Protein AF-0000000070745384 (afdb_homodimer)

pLDDT: mean 88.49, std 21.3, range [20.38, 98.94]

Solvent-accessible surface area (backbone atoms only — not comparable to full-atom values): 12797 Å² total; per-residue (Å²): 125,81,48,76,64,49,54,52,51,46,41,48,53,3,44,54,29,7,51,52,11,42,76,67,72,25,71,60,34,7,19,29,35,29,46,92,88,36,78,75,35,70,23,28,26,38,28,69,83,55,29,29,71,65,33,37,16,67,50,46,27,50,52,51,41,12,69,72,46,31,89,46,19,57,65,51,39,34,58,17,35,36,25,27,42,45,38,70,49,61,26,48,45,34,39,40,57,61,38,43,49,59,44,82,46,57,69,40,82,35,72,85,45,57,78,59,57,75,69,79,58,76,67,60,84,108,124,82,47,76,64,51,54,52,52,47,40,49,54,2,44,51,28,7,50,53,10,41,77,67,72,27,71,59,33,7,19,28,35,30,46,92,90,35,77,76,35,71,23,30,25,38,28,68,83,55,29,28,71,67,32,37,16,67,52,47,25,51,53,50,42,11,69,72,44,32,89,47,19,58,64,51,38,35,60,17,35,36,24,27,41,45,38,69,48,61,26,50,46,33,40,40,56,60,39,42,49,60,45,81,45,58,71,39,83,35,72,85,47,55,78,60,56,74,73,81,60,78,66,62,84,108

Secondary structure (DSSP, 8-state):
---HHHHHHHHHHHHHHHHHHHHTTS---EEEEEETTEEEEEEE--TTTTT-TT--HHHHHHHHHHHHHGGGHHHHHHT-EEEEEE---HHHHHHHHHTT-SEEEEEE--HHHHTT-----SS---/---HHHHHHHHHHHHHHHHHHHHTTS---EEEEEETTEEEEEEE--TTTTT-TT--HHHHHHHHHHHHHGGGHHHHHHT-EEEEEE---HHHHHHHHHTT-SEEEEEE--HHHHTT-----SS---

Nearest PDB structures (foldseek):
  7nz9-assembly1_A  TM=8.868E-01  e=3.656E-13  Mus musculus
  3dh1-assembly2_C  TM=8.941E-01  e=4.771E-13  Homo sapiens
  2a8n-assembly1_A  TM=9.570E-01  e=1.246E-11  Agrobacterium tumefaciens
  2a8n-assembly1_B  TM=9.606E-01  e=1.332E-11  Agrobacterium tumefaciens
  6vpc-assembly1_F  TM=8.578E-01  e=8.831E-10  Escherichia coli

Radius of gyration: 18.25 Å; Cα contacts (8 Å, |Δi|>4): 517; chains: 2; bounding box: 41×55×40 Å

Structure (mmCIF, N/CA/C/O backbone):
data_AF-0000000070745384-model_v1
#
loop_
_entity.id
_entity.type
_entity.pdbx_description
1 polymer 'tRNA(adenine(34)) deaminase'
#
loop_
_atom_site.group_PDB
_atom_site.id
_atom_site.type_symbol
_atom_site.label_atom_id
_atom_site.label_alt_id
_atom_site.label_comp_id
_atom_site.label_asym_id
_atom_site.label_entity_id
_atom_site.label_seq_id
_atom_site.pdbx_PDB_ins_code
_atom_site.Cartn_x
_atom_site.Cartn_y
_atom_site.Cartn_z
_atom_site.occupancy
_atom_site.B_iso_or_equiv
_atom_site.auth_seq_id
_atom_site.auth_comp_id
_atom_site.auth_asym_id
_atom_site.auth_atom_id
_atom_site.pdbx_PDB_model_num
ATOM 1 N N . MET A 1 1 ? -0.337 -30.109 -6.258 1 40.44 1 MET A N 1
ATOM 2 C CA . MET A 1 1 ? 0.771 -30.203 -5.312 1 40.44 1 MET A CA 1
ATOM 3 C C . MET A 1 1 ? 2.059 -29.656 -5.926 1 40.44 1 MET A C 1
ATOM 5 O O . MET A 1 1 ? 2.572 -30.219 -6.895 1 40.44 1 MET A O 1
ATOM 9 N N . VAL A 1 2 ? 2.141 -28.328 -5.902 1 53.03 2 VAL A N 1
ATOM 10 C CA . VAL A 1 2 ? 3.355 -27.812 -6.52 1 53.03 2 VAL A CA 1
ATOM 11 C C . VAL A 1 2 ? 4.574 -28.547 -5.98 1 53.03 2 VAL A C 1
ATOM 13 O O . VAL A 1 2 ? 4.691 -28.766 -4.77 1 53.03 2 VAL A O 1
ATOM 16 N N . ASP A 1 3 ? 5.094 -29.344 -6.809 1 61.5 3 ASP A N 1
ATOM 17 C CA . ASP A 1 3 ? 6.305 -30.094 -6.523 1 61.5 3 ASP A CA 1
ATOM 18 C C . ASP A 1 3 ? 7.41 -29.188 -5.984 1 61.5 3 ASP A C 1
ATOM 20 O O . ASP A 1 3 ? 7.398 -27.969 -6.227 1 61.5 3 ASP A O 1
ATOM 24 N N . VAL A 1 4 ? 8.094 -29.547 -4.887 1 65.5 4 VAL A N 1
ATOM 25 C CA . VAL A 1 4 ? 9.227 -28.891 -4.242 1 65.5 4 VAL A CA 1
ATOM 26 C C . VAL A 1 4 ? 10.062 -28.156 -5.289 1 65.5 4 VAL A C 1
ATOM 28 O O . VAL A 1 4 ? 10.516 -27.031 -5.051 1 65.5 4 VAL A O 1
ATOM 31 N N . ASP A 1 5 ? 9.953 -28.75 -6.484 1 82.44 5 ASP A N 1
ATOM 32 C CA . ASP A 1 5 ? 10.742 -28.203 -7.582 1 82.44 5 ASP A CA 1
ATOM 33 C C . ASP A 1 5 ? 10.125 -26.922 -8.117 1 82.44 5 ASP A C 1
ATOM 35 O O . ASP A 1 5 ? 10.844 -25.953 -8.414 1 82.44 5 ASP A O 1
ATOM 39 N N . GLU A 1 6 ? 8.852 -26.844 -8.008 1 91.75 6 GLU A N 1
ATOM 40 C CA . GLU A 1 6 ? 8.195 -25.672 -8.57 1 91.75 6 GLU A CA 1
ATOM 41 C C . GLU A 1 6 ? 8.344 -24.453 -7.648 1 91.75 6 GLU A C 1
ATOM 43 O O . GLU A 1 6 ? 8.508 -23.328 -8.117 1 91.75 6 GLU A O 1
ATOM 48 N N . HIS A 1 7 ? 8.391 -24.766 -6.359 1 93.44 7 HIS A N 1
ATOM 49 C CA . HIS A 1 7 ? 8.586 -23.688 -5.395 1 93.44 7 HIS A CA 1
ATOM 50 C C . HIS A 1 7 ? 9.969 -23.062 -5.551 1 93.44 7 HIS A C 1
ATOM 52 O O . HIS A 1 7 ? 10.102 -21.828 -5.496 1 93.44 7 HIS A O 1
ATOM 58 N N . GLU A 1 8 ? 10.859 -23.891 -5.703 1 94.88 8 GLU A N 1
ATOM 59 C CA . GLU A 1 8 ? 12.219 -23.406 -5.898 1 94.88 8 GLU A CA 1
ATOM 60 C C . GLU A 1 8 ? 12.328 -22.562 -7.164 1 94.88 8 GLU A C 1
ATOM 62 O O . GLU A 1 8 ? 13.023 -21.547 -7.18 1 94.88 8 GLU A O 1
ATOM 67 N N . ARG A 1 9 ? 11.695 -23.062 -8.18 1 96.88 9 ARG A N 1
ATOM 68 C CA . ARG A 1 9 ? 11.711 -22.328 -9.438 1 96.88 9 ARG A CA 1
ATOM 69 C C . ARG A 1 9 ? 11.094 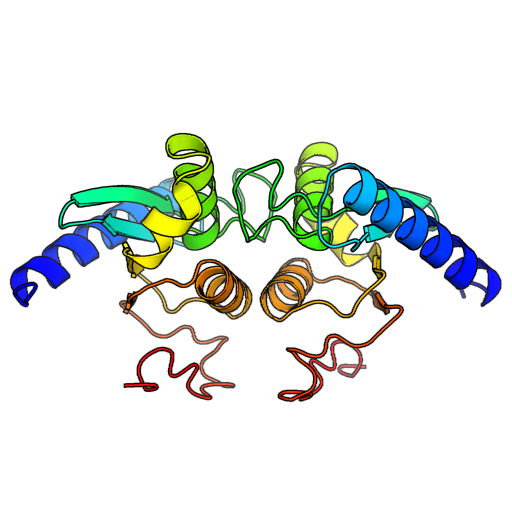-20.938 -9.281 1 96.88 9 ARG A C 1
ATOM 71 O O . ARG A 1 9 ? 11.672 -19.953 -9.719 1 96.88 9 ARG A O 1
ATOM 78 N N . PHE A 1 10 ? 9.953 -20.859 -8.664 1 98.06 10 PHE A N 1
ATOM 79 C CA . PHE A 1 10 ? 9.273 -19.578 -8.5 1 98.06 10 PHE A CA 1
ATOM 80 C C . PHE A 1 10 ? 10.055 -18.672 -7.574 1 98.06 10 PHE A C 1
ATOM 82 O O . PHE A 1 10 ? 10.133 -17.453 -7.809 1 98.06 10 PHE A O 1
ATOM 89 N N . MET A 1 11 ? 10.703 -19.281 -6.551 1 98.19 11 MET A N 1
ATOM 90 C CA . MET A 1 11 ? 11.523 -18.453 -5.656 1 98.19 11 MET A CA 1
ATOM 91 C C . MET A 1 11 ? 12.742 -17.906 -6.391 1 98.19 11 MET A C 1
ATOM 93 O O . MET A 1 11 ? 13.156 -16.781 -6.152 1 98.19 11 MET A O 1
ATOM 97 N N . ARG A 1 12 ? 13.266 -18.688 -7.246 1 98.12 12 ARG A N 1
ATOM 98 C CA . ARG A 1 12 ? 14.383 -18.219 -8.055 1 98.12 12 ARG A CA 1
ATOM 99 C C . ARG A 1 12 ? 13.969 -17.016 -8.906 1 98.12 12 ARG A C 1
ATOM 101 O O . ARG A 1 12 ? 14.742 -16.062 -9.062 1 98.12 12 ARG A O 1
ATOM 108 N N . GLU A 1 13 ? 12.789 -17.109 -9.453 1 98.62 13 GLU A N 1
ATOM 109 C CA . GLU A 1 13 ? 12.266 -15.984 -10.227 1 98.62 13 GLU A CA 1
ATOM 110 C C . GLU A 1 13 ? 12.109 -14.742 -9.352 1 98.62 13 GLU A C 1
ATOM 112 O O . GLU A 1 13 ? 12.391 -13.625 -9.789 1 98.62 13 GLU A O 1
ATOM 117 N N . ALA A 1 14 ? 11.664 -14.922 -8.125 1 98.69 14 ALA A N 1
ATOM 118 C CA . ALA A 1 14 ? 11.57 -13.812 -7.18 1 98.69 14 ALA A CA 1
ATOM 119 C C . ALA A 1 14 ? 12.945 -13.227 -6.883 1 98.69 14 ALA A C 1
ATOM 121 O O . ALA A 1 14 ? 13.102 -12 -6.82 1 98.69 14 ALA A O 1
ATOM 122 N N . LEU A 1 15 ? 13.922 -14.086 -6.727 1 98.31 15 LEU A N 1
ATOM 123 C CA . LEU A 1 15 ? 15.289 -13.648 -6.445 1 98.31 15 LEU A CA 1
ATOM 124 C C . LEU A 1 15 ? 15.844 -12.828 -7.598 1 98.31 15 LEU A C 1
ATOM 126 O O . LEU A 1 15 ? 16.547 -11.836 -7.379 1 98.31 15 LEU A O 1
ATOM 130 N N . LEU A 1 16 ? 15.5 -13.227 -8.805 1 98.62 16 LEU A N 1
ATOM 131 C CA . LEU A 1 16 ? 15.922 -12.461 -9.969 1 98.62 16 LEU A CA 1
ATOM 132 C C . LEU A 1 16 ? 15.336 -11.055 -9.938 1 98.62 16 LEU A C 1
ATOM 134 O O . LEU A 1 16 ? 16.016 -10.078 -10.273 1 98.62 16 LEU A O 1
ATOM 138 N N . GLU A 1 17 ? 14.117 -10.922 -9.539 1 98.75 17 GLU A N 1
ATOM 139 C CA . GLU A 1 17 ? 13.508 -9.609 -9.398 1 98.75 17 GLU A CA 1
ATOM 140 C C . GLU A 1 17 ? 14.211 -8.781 -8.328 1 98.75 17 GLU A C 1
ATOM 142 O O . GLU A 1 17 ? 14.414 -7.574 -8.5 1 98.75 17 GLU A O 1
ATOM 147 N N . GLY A 1 18 ? 14.57 -9.43 -7.234 1 98.19 18 GLY A N 1
ATOM 148 C CA . GLY A 1 18 ? 15.328 -8.742 -6.207 1 98.19 18 GLY A CA 1
ATOM 149 C C . GLY A 1 18 ? 16.641 -8.172 -6.719 1 98.19 18 GLY A C 1
ATOM 150 O O . GLY A 1 18 ? 17.031 -7.07 -6.344 1 98.19 18 GLY A O 1
ATOM 151 N N . GLU A 1 19 ? 17.25 -8.922 -7.566 1 98.12 19 GLU A N 1
ATOM 152 C CA . GLU A 1 19 ? 18.5 -8.461 -8.172 1 98.12 19 GLU A CA 1
ATOM 153 C C . GLU A 1 19 ? 18.281 -7.219 -9.023 1 98.12 19 GLU A C 1
ATOM 155 O O . GLU A 1 19 ? 19.109 -6.309 -9.031 1 98.12 19 GLU A O 1
ATOM 160 N N . ARG A 1 20 ? 17.234 -7.195 -9.719 1 97.94 20 ARG A N 1
ATOM 161 C CA . ARG A 1 20 ? 16.891 -6.031 -10.531 1 97.94 20 ARG A CA 1
ATOM 162 C C . ARG A 1 20 ? 16.703 -4.793 -9.664 1 97.94 20 ARG A C 1
ATOM 164 O O . ARG A 1 20 ? 17.078 -3.686 -10.07 1 97.94 20 ARG A O 1
ATOM 171 N N . ALA A 1 21 ? 16.109 -4.98 -8.523 1 97.88 21 ALA A N 1
ATOM 172 C CA . ALA A 1 21 ? 15.961 -3.871 -7.578 1 97.88 21 ALA A CA 1
ATOM 173 C C . ALA A 1 21 ? 17.328 -3.311 -7.188 1 97.88 21 ALA A C 1
ATOM 175 O O . ALA A 1 21 ? 17.5 -2.092 -7.113 1 97.88 21 ALA A O 1
ATOM 176 N N . LEU A 1 22 ? 18.203 -4.219 -6.906 1 96.69 22 LEU A N 1
ATOM 177 C CA . LEU A 1 22 ? 19.547 -3.826 -6.52 1 96.69 22 LEU A CA 1
ATOM 178 C C . LEU A 1 22 ? 20.203 -2.98 -7.609 1 96.69 22 LEU A C 1
ATOM 180 O O . LEU A 1 22 ? 20.859 -1.985 -7.312 1 96.69 22 LEU A O 1
ATOM 184 N N . GLU A 1 23 ? 19.984 -3.332 -8.852 1 96.81 23 GLU A N 1
ATOM 185 C CA . GLU A 1 23 ? 20.516 -2.6 -9.992 1 96.81 23 GLU A CA 1
ATOM 186 C C . GLU A 1 23 ? 19.969 -1.178 -10.047 1 96.81 23 GLU A C 1
ATOM 188 O O . GLU A 1 23 ? 20.609 -0.276 -10.586 1 96.81 23 GLU A O 1
ATOM 193 N N . ARG A 1 24 ? 18.828 -0.958 -9.461 1 96.19 24 ARG A N 1
ATOM 194 C CA . ARG A 1 24 ? 18.188 0.353 -9.422 1 96.19 24 ARG A CA 1
ATOM 195 C C . ARG A 1 24 ? 18.438 1.046 -8.086 1 96.19 24 ARG A C 1
ATOM 197 O O . ARG A 1 24 ? 17.719 1.983 -7.727 1 96.19 24 ARG A O 1
ATOM 204 N N . ALA A 1 25 ? 19.328 0.433 -7.312 1 96.94 25 ALA A N 1
ATOM 205 C CA . ALA A 1 25 ? 19.719 0.997 -6.023 1 96.94 25 ALA A CA 1
ATOM 206 C C . ALA A 1 25 ? 18.562 0.924 -5.023 1 96.94 25 ALA A C 1
ATOM 208 O O . ALA A 1 25 ? 18.375 1.84 -4.219 1 96.94 25 ALA A O 1
ATOM 209 N N . GLU A 1 26 ? 17.781 -0.06 -5.129 1 98.12 26 GLU A N 1
ATOM 210 C CA . GLU A 1 26 ? 16.703 -0.388 -4.188 1 98.12 26 GLU A CA 1
ATOM 211 C C . GLU A 1 26 ? 17.125 -1.514 -3.248 1 98.12 26 GLU A C 1
ATOM 213 O O . GLU A 1 26 ? 18.031 -2.293 -3.568 1 98.12 26 GLU A O 1
ATOM 218 N N . VAL A 1 27 ? 16.484 -1.548 -1.982 1 97.19 27 VAL A N 1
ATOM 219 C CA . VAL A 1 27 ? 16.594 -2.764 -1.185 1 97.19 27 VAL A CA 1
ATOM 220 C C . VAL A 1 27 ? 16.188 -3.973 -2.021 1 97.19 27 VAL A C 1
ATOM 222 O O . VAL A 1 27 ? 15.141 -3.971 -2.658 1 97.19 27 VAL A O 1
ATOM 225 N N . PRO A 1 28 ? 17 -4.973 -2.131 1 97.56 28 PRO A N 1
ATOM 226 C CA . PRO A 1 28 ? 16.812 -6.055 -3.104 1 97.56 28 PRO A CA 1
ATOM 227 C C . PRO A 1 28 ? 15.734 -7.047 -2.684 1 97.56 28 PRO A C 1
ATOM 229 O O . PRO A 1 28 ? 16.031 -8.219 -2.436 1 97.56 28 PRO A O 1
ATOM 232 N N . VAL A 1 29 ? 14.562 -6.617 -2.67 1 98.31 29 VAL A N 1
ATOM 233 C CA . VAL A 1 29 ? 13.414 -7.484 -2.439 1 98.31 29 VAL A CA 1
ATOM 234 C C . VAL A 1 29 ? 12.594 -7.617 -3.725 1 98.31 29 VAL A C 1
ATOM 236 O O . VAL A 1 29 ? 12.281 -6.617 -4.371 1 98.31 29 VAL A O 1
ATOM 239 N N . GLY A 1 30 ? 12.359 -8.82 -4.117 1 98.75 30 GLY A N 1
ATOM 240 C CA . GLY A 1 30 ? 11.57 -9.156 -5.289 1 98.75 30 GLY A CA 1
ATOM 241 C C . GLY A 1 30 ? 10.531 -10.227 -5.023 1 98.75 30 GLY A C 1
ATOM 242 O O . GLY A 1 30 ? 10.617 -10.945 -4.023 1 98.75 30 GLY A O 1
ATOM 243 N N . CYS A 1 31 ? 9.508 -10.273 -5.957 1 98.88 31 CYS A N 1
ATOM 244 C CA . CYS A 1 31 ? 8.469 -11.281 -5.766 1 98.88 31 CYS A CA 1
ATOM 245 C C . CYS A 1 31 ? 7.832 -11.664 -7.098 1 98.88 31 CYS A C 1
ATOM 247 O O . CYS A 1 31 ? 8.023 -10.977 -8.102 1 98.88 31 CYS A O 1
ATOM 249 N N . VAL A 1 32 ? 7.141 -12.75 -7.047 1 98.94 32 VAL A N 1
ATOM 250 C CA . VAL A 1 32 ? 6.277 -13.156 -8.148 1 98.94 32 VAL A CA 1
ATOM 251 C C . VAL A 1 32 ? 4.945 -13.664 -7.602 1 98.94 32 VAL A C 1
ATOM 253 O O . VAL A 1 32 ? 4.902 -14.273 -6.527 1 98.94 32 VAL A O 1
ATOM 256 N N . PHE A 1 33 ? 3.92 -13.375 -8.266 1 98.94 33 PHE A N 1
ATOM 257 C CA . PHE A 1 33 ? 2.596 -13.938 -8.031 1 98.94 33 PHE A CA 1
ATOM 258 C C . PHE A 1 33 ? 2.273 -15.023 -9.047 1 98.94 33 PHE A C 1
ATOM 260 O O . PHE A 1 33 ? 2.391 -14.805 -10.25 1 98.94 33 PHE A O 1
ATOM 267 N N . VAL A 1 34 ? 1.879 -16.188 -8.508 1 98.88 34 VAL A N 1
ATOM 268 C CA . VAL A 1 34 ? 1.606 -17.344 -9.344 1 98.88 34 VAL A CA 1
ATOM 269 C C . VAL A 1 34 ? 0.117 -17.688 -9.305 1 98.88 34 VAL A C 1
ATOM 271 O O . VAL A 1 34 ? -0.458 -17.844 -8.219 1 98.88 34 VAL A O 1
ATOM 274 N N . TYR A 1 35 ? -0.507 -17.719 -10.445 1 98.69 35 TYR A N 1
ATOM 275 C CA . TYR A 1 35 ? -1.915 -18.062 -10.617 1 98.69 35 TYR A CA 1
ATOM 276 C C . TYR A 1 35 ? -2.074 -19.266 -11.547 1 98.69 35 TYR A C 1
ATOM 278 O O . TYR A 1 35 ? -1.674 -19.219 -12.711 1 98.69 35 TYR A O 1
ATOM 286 N N . LYS A 1 36 ? -2.576 -20.328 -11.023 1 97.38 36 LYS A N 1
ATOM 287 C CA . LYS A 1 36 ? -2.789 -21.547 -11.805 1 97.38 36 LYS A CA 1
ATOM 288 C C . LYS A 1 36 ? -1.496 -22 -12.477 1 97.38 36 LYS A C 1
ATOM 290 O O . LYS A 1 36 ? -1.482 -22.297 -13.672 1 97.38 36 LYS A O 1
ATOM 295 N N . GLY A 1 37 ? -0.468 -21.844 -11.734 1 97.06 37 GLY A N 1
ATOM 296 C CA . GLY A 1 37 ? 0.815 -22.391 -12.133 1 97.06 37 GLY A CA 1
ATOM 297 C C . GLY A 1 37 ? 1.621 -21.453 -13.016 1 97.06 37 GLY A C 1
ATOM 298 O O . GLY A 1 37 ? 2.713 -21.812 -13.469 1 97.06 37 GLY A O 1
ATOM 299 N N . GLU A 1 38 ? 1.13 -20.25 -13.258 1 98.31 38 GLU A N 1
ATOM 300 C CA . GLU A 1 38 ? 1.814 -19.281 -14.109 1 98.31 38 GLU A CA 1
ATOM 301 C C . GLU A 1 38 ? 2.107 -18 -13.352 1 98.31 38 GLU A C 1
ATOM 303 O O . GLU A 1 38 ? 1.275 -17.516 -12.57 1 98.31 38 GLU A O 1
ATOM 308 N N . ILE A 1 39 ? 3.273 -17.484 -13.656 1 98.81 39 ILE A N 1
ATOM 309 C CA . ILE A 1 39 ? 3.59 -16.172 -13.102 1 98.81 39 ILE A CA 1
ATOM 310 C C . ILE A 1 39 ? 2.775 -15.102 -13.812 1 98.81 39 ILE A C 1
ATOM 312 O O . ILE A 1 39 ? 2.908 -14.922 -15.031 1 98.81 39 ILE A O 1
ATOM 316 N N . ILE A 1 40 ? 2.021 -14.375 -13.062 1 98.88 40 ILE A N 1
ATOM 317 C CA . ILE A 1 40 ? 1.187 -13.367 -13.711 1 98.88 40 ILE A CA 1
ATOM 318 C C . ILE A 1 40 ? 1.689 -11.969 -13.359 1 98.88 40 ILE A C 1
ATOM 320 O O . ILE A 1 40 ? 1.276 -10.984 -13.977 1 98.88 40 ILE A O 1
ATOM 324 N N . ALA A 1 41 ? 2.572 -11.898 -12.414 1 98.88 41 ALA A N 1
ATOM 325 C CA . ALA A 1 41 ? 3.18 -10.617 -12.047 1 98.88 41 ALA A CA 1
ATOM 326 C C . ALA A 1 41 ? 4.566 -10.828 -11.445 1 98.88 41 ALA A C 1
ATOM 328 O O . ALA A 1 41 ? 4.801 -11.805 -10.727 1 98.88 41 ALA A O 1
ATOM 329 N N . ARG A 1 42 ? 5.387 -9.992 -11.781 1 98.88 42 ARG A N 1
ATOM 330 C CA . ARG A 1 42 ? 6.734 -9.852 -11.234 1 98.88 42 ARG A CA 1
ATOM 331 C C . ARG A 1 42 ? 6.996 -8.43 -10.766 1 98.88 42 ARG A C 1
ATOM 333 O O . ARG A 1 42 ? 6.602 -7.469 -11.43 1 98.88 42 ARG A O 1
ATOM 340 N N . ALA A 1 43 ? 7.617 -8.344 -9.617 1 98.88 43 ALA A N 1
ATOM 341 C CA . ALA A 1 43 ? 7.879 -6.996 -9.133 1 98.88 43 ALA A CA 1
ATOM 342 C C . ALA A 1 43 ? 9.055 -6.977 -8.164 1 98.88 43 ALA A C 1
ATOM 344 O O . ALA A 1 43 ? 9.461 -8.023 -7.652 1 98.88 43 ALA A O 1
ATOM 345 N N . SER A 1 44 ? 9.586 -5.855 -8.016 1 98.81 44 SER A N 1
ATOM 346 C CA . SER A 1 44 ? 10.617 -5.547 -7.027 1 98.81 44 SER A CA 1
ATOM 347 C C . SER A 1 44 ? 10.375 -4.176 -6.395 1 98.81 44 SER A C 1
ATOM 349 O O . SER A 1 44 ? 9.539 -3.406 -6.867 1 98.81 44 SER A O 1
ATOM 351 N N . ASN A 1 45 ? 11.062 -3.969 -5.258 1 98.62 45 ASN A N 1
ATOM 352 C CA . ASN A 1 45 ? 10.922 -2.672 -4.598 1 98.62 45 ASN A CA 1
ATOM 353 C C . ASN A 1 45 ? 11.18 -1.521 -5.57 1 98.62 45 ASN A C 1
ATOM 355 O O . ASN A 1 45 ? 12.094 -1.585 -6.387 1 98.62 45 ASN A O 1
ATOM 359 N N . ARG A 1 46 ? 10.359 -0.519 -5.43 1 98.5 46 ARG A N 1
ATOM 360 C CA . ARG A 1 46 ? 10.523 0.7 -6.215 1 98.5 46 ARG A CA 1
ATOM 361 C C . ARG A 1 46 ? 10.414 1.938 -5.332 1 98.5 46 ARG A C 1
ATOM 363 O O . ARG A 1 46 ? 9.805 2.938 -5.73 1 98.5 46 ARG A O 1
ATOM 370 N N . VAL A 1 47 ? 10.867 1.882 -4.164 1 98.44 47 VAL A N 1
ATOM 371 C CA . VAL A 1 47 ? 10.75 2.898 -3.125 1 98.44 47 VAL A CA 1
ATOM 372 C C . VAL A 1 47 ? 11.523 4.148 -3.537 1 98.44 47 VAL A C 1
ATOM 374 O O . VAL A 1 47 ? 10.969 5.25 -3.555 1 98.44 47 VAL A O 1
ATOM 377 N N . ASN A 1 48 ? 12.758 4.004 -3.932 1 97.69 48 ASN A N 1
ATOM 378 C CA . ASN A 1 48 ? 13.609 5.125 -4.316 1 97.69 48 ASN A CA 1
ATOM 379 C C . ASN A 1 48 ? 13.211 5.688 -5.676 1 97.69 48 ASN A C 1
ATOM 381 O O . ASN A 1 48 ? 13.109 6.906 -5.844 1 97.69 48 ASN A O 1
ATOM 385 N N . GLU A 1 49 ? 13 4.766 -6.57 1 97.38 49 GLU A N 1
ATOM 386 C CA . GLU A 1 49 ? 12.664 5.156 -7.938 1 97.38 49 GLU A CA 1
ATOM 387 C C . GLU A 1 49 ? 11.422 6.039 -7.969 1 97.38 49 GLU A C 1
ATOM 389 O O . GLU A 1 49 ? 11.352 6.996 -8.742 1 97.38 49 GLU A O 1
ATOM 394 N N . LEU A 1 50 ? 10.43 5.82 -7.031 1 97.38 50 LEU A N 1
ATOM 395 C CA . LEU A 1 50 ? 9.141 6.492 -7.117 1 97.38 50 LEU A CA 1
ATOM 396 C C . LEU A 1 50 ? 8.961 7.465 -5.953 1 97.38 50 LEU A C 1
ATOM 398 O O . LEU A 1 50 ? 7.867 8.008 -5.758 1 97.38 50 LEU A O 1
ATOM 402 N N . PHE A 1 51 ? 10.031 7.559 -5.16 1 97.81 51 PHE A N 1
ATOM 403 C CA . PHE A 1 51 ? 10.008 8.445 -4 1 97.81 51 PHE A CA 1
ATOM 404 C C . PHE A 1 51 ? 8.82 8.133 -3.1 1 97.81 51 PHE A C 1
ATOM 406 O O . PHE A 1 51 ? 8.156 9.039 -2.604 1 97.81 51 PHE A O 1
ATOM 413 N N . ASN A 1 52 ? 8.531 6.883 -2.971 1 98.56 52 ASN A N 1
ATOM 414 C CA . ASN A 1 52 ? 7.391 6.391 -2.211 1 98.56 52 ASN A CA 1
ATOM 415 C C . ASN A 1 52 ? 7.758 5.168 -1.375 1 98.56 52 ASN A C 1
ATOM 417 O O . ASN A 1 52 ? 7.902 4.066 -1.909 1 98.56 52 ASN A O 1
ATOM 421 N N . ALA A 1 53 ? 7.777 5.355 -0.109 1 98.12 53 ALA A N 1
ATOM 422 C CA . ALA A 1 53 ? 8.266 4.344 0.826 1 98.12 53 ALA A CA 1
ATOM 423 C C . ALA A 1 53 ? 7.32 3.15 0.891 1 98.12 53 ALA A C 1
ATOM 425 O O . ALA A 1 53 ? 7.672 2.104 1.439 1 98.12 53 ALA A O 1
ATOM 426 N N . THR A 1 54 ? 6.133 3.225 0.296 1 98.5 54 THR A N 1
ATOM 427 C CA . THR A 1 54 ? 5.156 2.146 0.384 1 98.5 54 THR A CA 1
ATOM 428 C C . THR A 1 54 ? 5.266 1.216 -0.821 1 98.5 54 THR A C 1
ATOM 430 O O . THR A 1 54 ? 4.605 0.177 -0.873 1 98.5 54 THR A O 1
ATOM 433 N N . MET A 1 55 ? 6.125 1.534 -1.732 1 98.69 55 MET A N 1
ATOM 434 C CA . MET A 1 55 ? 6.168 0.792 -2.988 1 98.69 55 MET A CA 1
ATOM 435 C C . MET A 1 55 ? 7.09 -0.418 -2.875 1 98.69 55 MET A C 1
ATOM 437 O O . MET A 1 55 ? 8.047 -0.549 -3.643 1 98.69 55 MET A O 1
ATOM 441 N N . HIS A 1 56 ? 6.711 -1.271 -1.976 1 98.75 56 HIS A N 1
ATOM 442 C CA . HIS A 1 56 ? 7.363 -2.57 -1.837 1 98.75 56 HIS A CA 1
ATOM 443 C C . HIS A 1 56 ? 6.977 -3.504 -2.979 1 98.75 56 HIS A C 1
ATOM 445 O O . HIS A 1 56 ? 5.961 -3.293 -3.643 1 98.75 56 HIS A O 1
ATOM 451 N N . ALA A 1 57 ? 7.75 -4.516 -3.201 1 98.81 57 ALA A N 1
ATOM 452 C CA . ALA A 1 57 ? 7.566 -5.465 -4.293 1 98.81 57 ALA A CA 1
ATOM 453 C C . ALA A 1 57 ? 6.137 -6 -4.32 1 98.81 57 ALA A C 1
ATOM 455 O O . ALA A 1 57 ? 5.5 -6.043 -5.375 1 98.81 57 ALA A O 1
ATOM 456 N N . GLU A 1 58 ? 5.621 -6.426 -3.139 1 98.88 58 GLU A N 1
ATOM 457 C CA . GLU A 1 58 ? 4.277 -6.98 -3.043 1 98.88 58 GLU A CA 1
ATOM 458 C C . GLU A 1 58 ? 3.229 -5.969 -3.492 1 98.88 58 GLU A C 1
ATOM 460 O O . GLU A 1 58 ? 2.299 -6.312 -4.227 1 98.88 58 GLU A O 1
ATOM 465 N N . ILE A 1 59 ? 3.371 -4.719 -3.02 1 98.88 59 ILE A N 1
ATOM 466 C CA . ILE A 1 59 ? 2.428 -3.654 -3.344 1 98.88 59 ILE A CA 1
ATOM 467 C C . ILE A 1 59 ? 2.471 -3.367 -4.844 1 98.88 59 ILE A C 1
ATOM 469 O O . ILE A 1 59 ? 1.427 -3.268 -5.492 1 98.88 59 ILE A O 1
ATOM 473 N N . VAL A 1 60 ? 3.637 -3.299 -5.387 1 98.81 60 VAL A N 1
ATOM 474 C CA . VAL A 1 60 ? 3.826 -3.041 -6.812 1 98.81 60 VAL A CA 1
ATOM 475 C C . VAL A 1 60 ? 3.162 -4.148 -7.629 1 98.81 60 VAL A C 1
ATOM 477 O O . VAL A 1 60 ? 2.479 -3.871 -8.617 1 98.81 60 VAL A O 1
ATOM 480 N N . ALA A 1 61 ? 3.334 -5.34 -7.25 1 98.94 61 ALA A N 1
ATOM 481 C CA . ALA A 1 61 ? 2.76 -6.473 -7.977 1 98.94 61 ALA A CA 1
ATOM 482 C C . ALA A 1 61 ? 1.235 -6.449 -7.914 1 98.94 61 ALA A C 1
ATOM 484 O O . ALA A 1 61 ? 0.562 -6.684 -8.922 1 98.94 61 ALA A O 1
ATOM 485 N N . ILE A 1 62 ? 0.731 -6.176 -6.723 1 98.88 62 ILE A N 1
ATOM 486 C CA . ILE A 1 62 ? -0.717 -6.121 -6.555 1 98.88 62 ILE A CA 1
ATOM 487 C C . ILE A 1 62 ? -1.302 -5.039 -7.461 1 98.88 62 ILE A C 1
ATOM 489 O O . ILE A 1 62 ? -2.324 -5.258 -8.117 1 98.88 62 ILE A O 1
ATOM 493 N N . GLU A 1 63 ? -0.636 -3.912 -7.504 1 98.56 63 GLU A N 1
ATOM 494 C CA . GLU A 1 63 ? -1.081 -2.83 -8.375 1 98.56 63 GLU A CA 1
ATOM 495 C C . GLU A 1 63 ? -1.092 -3.271 -9.844 1 98.56 63 GLU A C 1
ATOM 497 O O . GLU A 1 63 ? -2.029 -2.963 -10.578 1 98.56 63 GLU A O 1
ATOM 502 N N . SER A 1 64 ? -0.081 -3.967 -10.227 1 98.69 64 SER A N 1
ATOM 503 C CA . SER A 1 64 ? 0.012 -4.449 -11.602 1 98.69 64 SER A CA 1
ATOM 504 C C . SER A 1 64 ? -1.108 -5.434 -11.922 1 98.69 64 SER A C 1
ATOM 506 O O . SER A 1 64 ? -1.681 -5.402 -13.008 1 98.69 64 SER A O 1
ATOM 508 N N . ILE A 1 65 ? -1.406 -6.277 -11 1 98.81 65 ILE A N 1
ATOM 509 C CA . ILE A 1 65 ? -2.453 -7.273 -11.203 1 98.81 65 ILE A CA 1
ATOM 510 C C . ILE A 1 65 ? -3.812 -6.586 -11.289 1 98.81 65 ILE A C 1
ATOM 512 O O . ILE A 1 65 ? -4.633 -6.922 -12.148 1 98.81 65 ILE A O 1
ATOM 516 N N . ALA A 1 66 ? -4.027 -5.641 -10.438 1 98.62 66 ALA A N 1
ATOM 517 C CA . ALA A 1 66 ? -5.27 -4.871 -10.492 1 98.62 66 ALA A CA 1
ATOM 518 C C . ALA A 1 66 ? -5.438 -4.195 -11.844 1 98.62 66 ALA A C 1
ATOM 520 O O . ALA A 1 66 ? -6.531 -4.203 -12.422 1 98.62 66 ALA A O 1
ATOM 521 N N . ALA A 1 67 ? -4.375 -3.674 -12.336 1 98.19 67 ALA A N 1
ATOM 522 C CA . ALA A 1 67 ? -4.406 -2.98 -13.625 1 98.19 67 ALA A CA 1
ATOM 523 C C . ALA A 1 67 ? -4.676 -3.957 -14.766 1 98.19 67 ALA A C 1
ATOM 525 O O . ALA A 1 67 ? -5.379 -3.625 -15.719 1 98.19 67 ALA A O 1
ATOM 526 N N . THR A 1 68 ? -4.16 -5.082 -14.68 1 98.5 68 THR A N 1
ATOM 527 C CA . THR A 1 68 ? -4.227 -6.07 -15.75 1 98.5 68 THR A CA 1
ATOM 528 C C . THR A 1 68 ? -5.586 -6.766 -15.758 1 98.5 68 THR A C 1
ATOM 530 O O . THR A 1 68 ? -6.172 -6.977 -16.828 1 98.5 68 THR A O 1
ATOM 533 N N . TYR A 1 69 ? -6.125 -6.992 -14.617 1 98.56 69 TYR A N 1
ATOM 534 C CA . TYR A 1 69 ? -7.273 -7.887 -14.547 1 98.56 69 TYR A CA 1
ATOM 535 C C . TYR A 1 69 ? -8.547 -7.113 -14.242 1 98.56 69 TYR A C 1
ATOM 537 O O . TYR A 1 69 ? -9.656 -7.637 -14.406 1 98.56 69 TYR A O 1
ATOM 545 N N . GLY A 1 70 ? -8.414 -5.957 -13.773 1 98 70 GLY A N 1
AT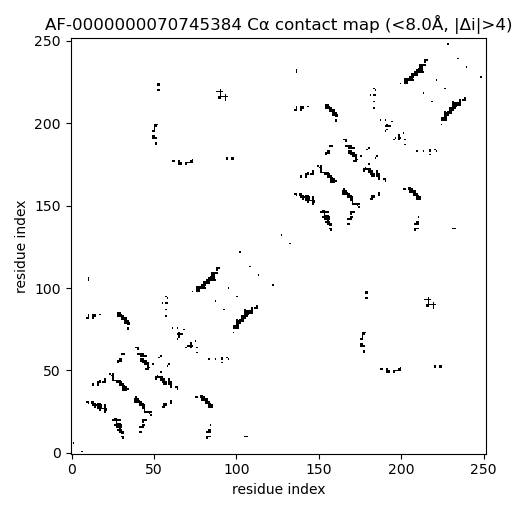OM 546 C CA . GLY A 1 70 ? -9.586 -5.125 -13.539 1 98 70 GLY A CA 1
ATOM 547 C C . GLY A 1 70 ? -10.555 -5.73 -12.547 1 98 70 GLY A C 1
ATOM 548 O O . GLY A 1 70 ? -10.164 -6.113 -11.438 1 98 70 GLY A O 1
ATOM 549 N N . ASP A 1 71 ? -11.727 -5.895 -13.008 1 97.62 71 ASP A N 1
ATOM 550 C CA . ASP A 1 71 ? -12.805 -6.348 -12.133 1 97.62 71 ASP A CA 1
ATOM 551 C C . ASP A 1 71 ? -12.586 -7.797 -11.695 1 97.62 71 ASP A C 1
ATOM 553 O O . ASP A 1 71 ? -13.219 -8.273 -10.75 1 97.62 71 ASP A O 1
ATOM 557 N N . LYS A 1 72 ? -11.656 -8.438 -12.289 1 98.56 72 LYS A N 1
ATOM 558 C CA . LYS A 1 72 ? -11.375 -9.828 -11.93 1 98.56 72 LYS A CA 1
ATOM 559 C C . LYS A 1 72 ? -10.188 -9.914 -10.969 1 98.56 72 LYS A C 1
ATOM 561 O O . LYS A 1 72 ? -9.859 -11 -10.484 1 98.56 72 LYS A O 1
ATOM 566 N N . ALA A 1 73 ? -9.594 -8.859 -10.672 1 98.62 73 ALA A N 1
ATOM 567 C CA . ALA A 1 73 ? -8.375 -8.82 -9.867 1 98.62 73 ALA A CA 1
ATOM 568 C C . ALA A 1 73 ? -8.586 -9.484 -8.516 1 98.62 73 ALA A C 1
ATOM 570 O O . ALA A 1 73 ? -7.746 -10.266 -8.055 1 98.62 73 ALA A O 1
ATOM 571 N N . LYS A 1 74 ? -9.641 -9.164 -7.91 1 97.81 74 LYS A N 1
ATOM 572 C CA . LYS A 1 74 ? -9.922 -9.711 -6.586 1 97.81 74 LYS A CA 1
ATOM 573 C C . LYS A 1 74 ? -9.93 -11.234 -6.605 1 97.81 74 LYS A C 1
ATOM 575 O O . LYS A 1 74 ? -9.273 -11.875 -5.777 1 97.81 74 LYS A O 1
ATOM 580 N N . GLU A 1 75 ? -10.641 -11.789 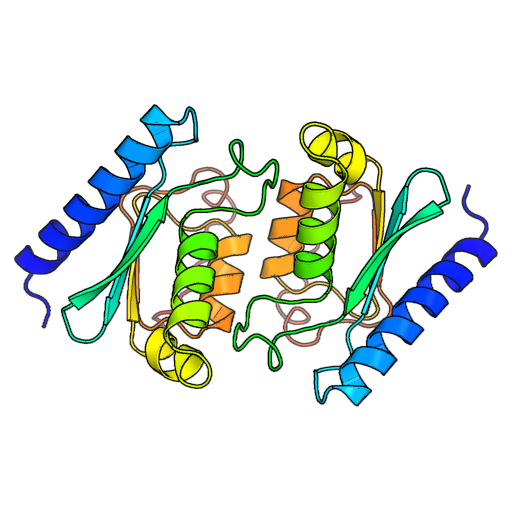-7.504 1 98.38 75 GLU A N 1
ATOM 581 C CA . GLU A 1 75 ? -10.75 -13.242 -7.625 1 98.38 75 GLU A CA 1
ATOM 582 C C . GLU A 1 75 ? -9.406 -13.867 -7.977 1 98.38 75 GLU A C 1
ATOM 584 O O . GLU A 1 75 ? -9.039 -14.906 -7.43 1 98.38 75 GLU A O 1
ATOM 589 N N . VAL A 1 76 ? -8.734 -13.273 -8.852 1 98.69 76 VAL A N 1
ATOM 590 C CA . VAL A 1 76 ? -7.438 -13.781 -9.297 1 98.69 76 VAL A CA 1
ATOM 591 C C . VAL A 1 76 ? -6.457 -13.773 -8.125 1 98.69 76 VAL A C 1
ATOM 593 O O . VAL A 1 76 ? -5.797 -14.773 -7.855 1 98.69 76 VAL A O 1
ATOM 596 N N . LEU A 1 77 ? -6.406 -12.695 -7.379 1 98.81 77 LEU A N 1
ATOM 597 C CA . LEU A 1 77 ? -5.473 -12.547 -6.266 1 98.81 77 LEU A CA 1
ATOM 598 C C . LEU A 1 77 ? -5.773 -13.57 -5.172 1 98.81 77 LEU A C 1
ATOM 600 O O . LEU A 1 77 ? -4.852 -14.133 -4.578 1 98.81 77 LEU A O 1
ATOM 604 N N . ALA A 1 78 ? -7.027 -13.812 -4.957 1 98.56 78 ALA A N 1
ATOM 605 C CA . ALA A 1 78 ? -7.449 -14.727 -3.898 1 98.56 78 ALA A CA 1
ATOM 606 C C . ALA A 1 78 ? -6.996 -16.156 -4.195 1 98.56 78 ALA A C 1
ATOM 608 O O . ALA A 1 78 ? -6.949 -17 -3.299 1 98.56 78 ALA A O 1
ATOM 609 N N . GLU A 1 79 ? -6.605 -16.422 -5.453 1 98.62 79 GLU A N 1
ATOM 610 C CA . GLU A 1 79 ? -6.172 -17.75 -5.859 1 98.62 79 GLU A CA 1
ATOM 611 C C . GLU A 1 79 ? -4.672 -17.797 -6.129 1 98.62 79 GLU A C 1
ATOM 613 O O . GLU A 1 79 ? -4.137 -18.812 -6.559 1 98.62 79 GLU A O 1
ATOM 618 N N . CYS A 1 80 ? -4.02 -16.734 -5.812 1 98.62 80 CYS A N 1
ATOM 619 C CA . CYS A 1 80 ? -2.602 -16.625 -6.133 1 98.62 80 CYS A CA 1
ATOM 620 C C . CYS A 1 80 ? -1.741 -17.141 -4.984 1 98.62 80 CYS A C 1
ATOM 622 O O . CYS A 1 80 ? -2.148 -17.078 -3.822 1 98.62 80 CYS A O 1
ATOM 624 N N . THR A 1 81 ? -0.595 -17.594 -5.352 1 98.5 81 THR A N 1
ATOM 625 C CA . THR A 1 81 ? 0.511 -17.844 -4.434 1 98.5 81 THR A CA 1
ATOM 626 C C . THR A 1 81 ? 1.618 -16.812 -4.633 1 98.5 81 THR A C 1
ATOM 628 O O . THR A 1 81 ? 2.023 -16.531 -5.766 1 98.5 81 THR A O 1
ATOM 631 N N . LEU A 1 82 ? 2.037 -16.281 -3.533 1 98.81 82 LEU A N 1
ATOM 632 C CA . LEU A 1 82 ? 3.131 -15.312 -3.559 1 98.81 82 LEU A CA 1
ATOM 633 C C . LEU A 1 82 ? 4.449 -15.977 -3.182 1 98.81 82 LEU A C 1
ATOM 635 O O . LEU A 1 82 ? 4.52 -16.703 -2.195 1 98.81 82 LEU A O 1
ATOM 639 N N . TYR A 1 83 ? 5.426 -15.766 -4.016 1 98.56 83 TYR A N 1
ATOM 640 C CA . TYR A 1 83 ? 6.816 -16 -3.646 1 98.56 83 TYR A CA 1
ATOM 641 C C . TYR A 1 83 ? 7.578 -14.688 -3.504 1 98.56 83 TYR A C 1
ATOM 643 O O . TYR A 1 83 ? 7.648 -13.906 -4.449 1 98.56 83 TYR A O 1
ATOM 651 N N . VAL A 1 84 ? 8.117 -14.43 -2.35 1 98.75 84 VAL A N 1
ATOM 652 C CA . VAL A 1 84 ? 8.812 -13.18 -2.082 1 98.75 84 VAL A CA 1
ATOM 653 C C . VAL A 1 84 ? 10.117 -13.461 -1.339 1 98.75 84 VAL A C 1
ATOM 655 O O . VAL A 1 84 ? 10.172 -14.359 -0.499 1 98.75 84 VAL A O 1
ATOM 658 N N . THR A 1 85 ? 11.109 -12.727 -1.663 1 97.94 85 THR A N 1
ATOM 659 C CA . THR A 1 85 ? 12.461 -13.039 -1.204 1 97.94 85 THR A CA 1
ATOM 660 C C . THR A 1 85 ? 12.578 -12.852 0.305 1 97.94 85 THR A C 1
ATOM 662 O O . THR A 1 85 ? 13.391 -13.508 0.958 1 97.94 85 THR A O 1
ATOM 665 N N . CYS A 1 86 ? 11.82 -11.914 0.852 1 96.81 86 CYS A N 1
ATOM 666 C CA . CYS A 1 86 ? 11.891 -11.617 2.277 1 96.81 86 CYS A CA 1
ATOM 667 C C . CYS A 1 86 ? 10.492 -11.602 2.896 1 96.81 86 CYS A C 1
ATOM 669 O O . CYS A 1 86 ? 9.531 -11.164 2.266 1 96.81 86 CYS A O 1
ATOM 671 N N . GLU A 1 87 ? 10.352 -11.977 4.09 1 96.88 87 GLU A N 1
ATOM 672 C CA . GLU A 1 87 ? 9.078 -11.969 4.805 1 96.88 87 GLU A CA 1
ATOM 673 C C . GLU A 1 87 ? 8.391 -10.609 4.676 1 96.88 87 GLU A C 1
ATOM 675 O O . GLU A 1 87 ? 9 -9.57 4.93 1 96.88 87 GLU A O 1
ATOM 680 N N . PRO A 1 88 ? 7.117 -10.68 4.336 1 98.06 88 PRO A N 1
ATOM 681 C CA . PRO A 1 88 ? 6.398 -9.414 4.18 1 98.06 88 PRO A CA 1
ATOM 682 C C . PRO A 1 88 ? 6.387 -8.578 5.461 1 98.06 88 PRO A C 1
ATOM 684 O O . PRO A 1 88 ? 6.223 -9.125 6.555 1 98.06 88 PRO A O 1
ATOM 687 N N . CYS A 1 89 ? 6.582 -7.297 5.297 1 96.75 89 CYS A N 1
ATOM 688 C CA . CYS A 1 89 ? 6.441 -6.402 6.441 1 96.75 89 CYS A CA 1
ATOM 689 C C . CYS A 1 89 ? 4.984 -6.277 6.859 1 96.75 89 CYS A C 1
ATOM 691 O O . CYS A 1 89 ? 4.094 -6.809 6.195 1 96.75 89 CYS A O 1
ATOM 693 N N . ILE A 1 90 ? 4.723 -5.551 7.875 1 95.25 90 ILE A N 1
ATOM 694 C CA . ILE A 1 90 ? 3.371 -5.383 8.398 1 95.25 90 ILE A CA 1
ATOM 695 C C . ILE A 1 90 ? 2.479 -4.746 7.34 1 95.25 90 ILE A C 1
ATOM 697 O O . ILE A 1 90 ? 1.328 -5.152 7.16 1 95.25 90 ILE A O 1
ATOM 701 N N . MET A 1 91 ? 2.908 -3.779 6.656 1 97.06 91 MET A N 1
ATOM 702 C CA . MET A 1 91 ? 2.137 -3.154 5.586 1 97.06 91 MET A CA 1
ATOM 703 C C . MET A 1 91 ? 1.744 -4.18 4.527 1 97.06 91 MET A C 1
ATOM 705 O O . MET A 1 91 ? 0.569 -4.293 4.172 1 97.06 91 MET A O 1
ATOM 709 N N . CYS A 1 92 ? 2.738 -4.867 4.105 1 98.56 92 CYS A N 1
ATOM 710 C CA . CYS A 1 92 ? 2.5 -5.805 3.016 1 98.56 92 CYS A CA 1
ATOM 711 C C . CYS A 1 92 ? 1.653 -6.984 3.484 1 98.56 92 CYS A C 1
ATOM 713 O O . CYS A 1 92 ? 0.841 -7.512 2.723 1 98.56 92 CYS A O 1
ATOM 715 N N . ALA A 1 93 ? 1.924 -7.402 4.715 1 97.19 93 ALA A N 1
ATOM 716 C CA . ALA A 1 93 ? 1.076 -8.461 5.262 1 97.19 93 ALA A CA 1
ATOM 717 C C . ALA A 1 93 ? -0.386 -8.023 5.297 1 97.19 93 ALA A C 1
ATOM 719 O O . ALA A 1 93 ? -1.279 -8.797 4.938 1 97.19 93 ALA A O 1
ATOM 720 N N . GLY A 1 94 ? -0.614 -6.84 5.766 1 97 94 GLY A N 1
ATOM 721 C CA . GLY A 1 94 ? -1.962 -6.293 5.73 1 97 94 GLY A CA 1
ATOM 722 C C . GLY A 1 94 ? -2.543 -6.23 4.332 1 97 94 GLY A C 1
ATOM 723 O O . GLY A 1 94 ? -3.707 -6.574 4.117 1 97 94 GLY A O 1
ATOM 724 N N . ALA A 1 95 ? -1.785 -5.809 3.387 1 98.38 95 ALA A N 1
ATOM 725 C CA . ALA A 1 95 ? -2.213 -5.73 1.992 1 98.38 95 ALA A CA 1
ATOM 726 C C . ALA A 1 95 ? -2.607 -7.105 1.462 1 98.38 95 ALA A C 1
ATOM 728 O O . ALA A 1 95 ? -3.652 -7.254 0.823 1 98.38 95 ALA A O 1
ATOM 729 N N . LEU A 1 96 ? -1.746 -8.055 1.742 1 98.44 96 LEU A N 1
ATOM 730 C CA . LEU A 1 96 ? -1.981 -9.414 1.276 1 98.44 96 LEU A CA 1
ATOM 731 C C . LEU A 1 96 ? -3.256 -9.992 1.887 1 98.44 96 LEU A C 1
ATOM 733 O O . LEU A 1 96 ? -3.979 -10.742 1.232 1 98.44 96 LEU A O 1
ATOM 737 N N . ALA A 1 97 ? -3.516 -9.633 3.131 1 97.25 97 ALA A N 1
ATOM 738 C CA . ALA A 1 97 ? -4.766 -10.031 3.77 1 97.25 97 ALA A CA 1
ATOM 739 C C . ALA A 1 97 ? -5.969 -9.398 3.07 1 97.25 97 ALA A C 1
ATOM 741 O O . ALA A 1 97 ? -6.984 -10.062 2.846 1 97.25 97 ALA A O 1
ATOM 742 N N . HIS A 1 98 ? -5.828 -8.188 2.689 1 97.62 98 HIS A N 1
ATOM 743 C CA . HIS A 1 98 ? -6.922 -7.469 2.039 1 97.62 98 HIS A CA 1
ATOM 744 C C . HIS A 1 98 ? -7.258 -8.094 0.688 1 97.62 98 HIS A C 1
ATOM 746 O O . HIS A 1 98 ? -8.406 -8.031 0.242 1 97.62 98 HIS A O 1
ATOM 752 N N . VAL A 1 99 ? -6.277 -8.719 0.113 1 97.94 99 VAL A N 1
ATOM 753 C CA . VAL A 1 99 ? -6.543 -9.281 -1.209 1 97.94 99 VAL A CA 1
ATOM 754 C C . VAL A 1 99 ? -6.824 -10.773 -1.09 1 97.94 99 VAL A C 1
ATOM 756 O O . VAL A 1 99 ? -6.953 -11.469 -2.1 1 97.94 99 VAL A O 1
ATOM 759 N N . PHE A 1 100 ? -6.754 -11.266 0.114 1 97.88 100 PHE A N 1
ATOM 760 C CA . PHE A 1 100 ? -7.086 -12.656 0.423 1 97.88 100 PHE A CA 1
ATOM 761 C C . PHE A 1 100 ? -6.137 -13.609 -0.288 1 97.88 100 PHE A C 1
ATOM 763 O O . PHE A 1 100 ? -6.57 -14.617 -0.856 1 97.88 100 PHE A O 1
ATOM 770 N N . ILE A 1 101 ? -4.891 -13.273 -0.232 1 97.94 101 ILE A N 1
ATOM 771 C CA . ILE A 1 101 ? -3.871 -14.109 -0.859 1 97.94 101 ILE A CA 1
ATOM 772 C C . ILE A 1 101 ? -4.012 -15.547 -0.369 1 97.94 101 ILE A C 1
ATOM 774 O O . ILE A 1 101 ? -4.266 -15.789 0.814 1 97.94 101 ILE A O 1
ATOM 778 N N . LYS A 1 102 ? -3.855 -16.438 -1.241 1 98 102 LYS A N 1
ATOM 779 C CA . LYS A 1 102 ? -4.066 -17.844 -0.902 1 98 102 LYS A CA 1
ATOM 780 C C . LYS A 1 102 ? -2.887 -18.406 -0.107 1 98 102 LYS A C 1
ATOM 782 O O . LYS A 1 102 ? -3.074 -19.031 0.942 1 98 102 LYS A O 1
ATOM 787 N N . HIS A 1 103 ? -1.606 -18.203 -0.657 1 97.69 103 HIS A N 1
ATOM 788 C CA . HIS A 1 103 ? -0.397 -18.688 0.001 1 97.69 103 HIS A CA 1
ATOM 789 C C . HIS A 1 103 ? 0.748 -17.688 -0.153 1 97.69 103 HIS A C 1
ATOM 791 O O . HIS A 1 103 ? 0.818 -16.969 -1.15 1 97.69 103 HIS A O 1
ATOM 797 N N . VAL A 1 104 ? 1.604 -17.703 0.913 1 97.81 104 VAL A N 1
ATOM 798 C CA . VAL A 1 104 ? 2.807 -16.875 0.872 1 97.81 104 VAL A CA 1
ATOM 799 C C . VAL A 1 104 ? 4.023 -17.719 1.24 1 97.81 104 VAL A C 1
ATOM 801 O O . VAL A 1 104 ? 4.031 -18.406 2.273 1 97.81 104 VAL A O 1
ATOM 804 N N . TYR A 1 105 ? 4.992 -17.688 0.334 1 97.38 105 TYR A N 1
ATOM 805 C CA . TYR A 1 105 ? 6.301 -18.281 0.599 1 97.38 105 TYR A CA 1
ATOM 806 C C . TYR A 1 105 ? 7.391 -17.203 0.582 1 97.38 105 TYR A C 1
ATOM 808 O O . TYR A 1 105 ? 7.406 -16.344 -0.297 1 97.38 105 TYR A O 1
ATOM 816 N N . PHE A 1 106 ? 8.305 -17.234 1.554 1 96.56 106 PHE A N 1
ATOM 817 C CA . PHE A 1 106 ? 9.359 -16.234 1.574 1 96.56 106 PHE A CA 1
ATOM 818 C C . PHE A 1 106 ? 10.703 -16.859 1.912 1 96.56 106 PHE A C 1
ATOM 820 O O . PHE A 1 106 ? 10.758 -17.969 2.447 1 96.56 106 PHE A O 1
ATOM 827 N N . GLY A 1 107 ? 11.742 -16.234 1.517 1 90.94 107 GLY A N 1
ATOM 828 C CA . GLY A 1 107 ? 13.086 -16.781 1.614 1 90.94 107 GLY A CA 1
ATOM 829 C C . GLY A 1 107 ? 13.75 -16.484 2.945 1 90.94 107 GLY A C 1
ATOM 830 O O . GLY A 1 107 ? 14.547 -17.297 3.438 1 90.94 107 GLY A O 1
ATOM 831 N N . CYS A 1 108 ? 13.672 -15.336 3.469 1 86.12 108 CYS A N 1
ATOM 832 C CA . CYS A 1 108 ? 14.305 -14.984 4.734 1 86.12 108 CYS A CA 1
ATOM 833 C C . CYS A 1 108 ? 13.344 -14.211 5.629 1 86.12 108 CYS A C 1
ATOM 835 O O . CYS A 1 108 ? 12.359 -13.648 5.148 1 86.12 108 CYS A O 1
ATOM 837 N N . HIS A 1 109 ? 13.664 -14.195 6.898 1 84.81 109 HIS A N 1
ATOM 838 C CA . HIS A 1 109 ? 12.836 -13.484 7.863 1 84.81 109 HIS A CA 1
ATOM 839 C C . HIS A 1 109 ? 13.133 -11.984 7.852 1 84.81 109 HIS A C 1
ATOM 841 O O . HIS A 1 109 ? 14.25 -11.578 7.52 1 84.81 109 HIS A O 1
ATOM 847 N N . ASN A 1 110 ? 12.031 -11.273 8.008 1 81.31 110 ASN A N 1
ATOM 848 C CA . ASN A 1 110 ? 12.148 -9.828 8.148 1 81.31 110 ASN A CA 1
ATOM 849 C C . ASN A 1 110 ? 12.453 -9.422 9.586 1 81.31 110 ASN A C 1
ATOM 851 O O . ASN A 1 110 ? 11.625 -9.609 10.477 1 81.31 110 ASN A O 1
ATOM 855 N N . ASP A 1 111 ? 13.602 -8.938 9.789 1 68.31 111 ASP A N 1
ATOM 856 C CA . ASP A 1 111 ? 14.109 -8.641 11.117 1 68.31 111 ASP A CA 1
ATOM 857 C C . ASP A 1 111 ? 13.203 -7.652 11.852 1 68.31 111 ASP A C 1
ATOM 859 O O . ASP A 1 111 ? 13.117 -7.668 13.078 1 68.31 111 ASP A O 1
ATOM 863 N N . ARG A 1 112 ? 12.633 -6.715 11.102 1 60.25 112 ARG A N 1
ATOM 864 C CA . ARG A 1 112 ? 11.773 -5.727 11.742 1 60.25 112 ARG A CA 1
ATOM 865 C C . ARG A 1 112 ? 10.516 -6.383 12.305 1 60.25 112 ARG A C 1
ATOM 867 O O . ARG A 1 112 ? 9.914 -5.867 13.25 1 60.25 112 ARG A O 1
ATOM 874 N N . PHE A 1 113 ? 10.008 -7.336 11.633 1 55.88 113 PHE A N 1
ATOM 875 C CA . PHE A 1 113 ? 8.852 -8.102 12.086 1 55.88 113 PHE A CA 1
ATOM 876 C C . PHE A 1 113 ? 9.266 -9.141 13.125 1 55.88 113 PHE A C 1
ATOM 878 O O . PHE A 1 113 ? 8.422 -9.664 13.859 1 55.88 113 PHE A O 1
ATOM 885 N N . GLY A 1 114 ? 10.422 -9.656 13.055 1 43.28 114 GLY A N 1
ATOM 886 C CA . GLY A 1 114 ? 10.914 -10.695 13.945 1 43.28 114 GLY A CA 1
ATOM 887 C C . GLY A 1 114 ? 10.625 -10.406 15.406 1 43.28 114 GLY A C 1
ATOM 888 O O . GLY A 1 114 ? 10.547 -11.336 16.219 1 43.28 114 GLY A O 1
ATOM 889 N N . GLY A 1 115 ? 10.617 -9.18 15.805 1 39 115 GLY A N 1
ATOM 890 C CA . GLY A 1 115 ? 10.242 -9.039 17.203 1 39 115 GLY A CA 1
ATOM 891 C C . GLY A 1 115 ? 8.758 -9.25 17.453 1 39 115 GLY A C 1
ATOM 892 O O . GLY A 1 115 ? 8.32 -9.328 18.594 1 39 115 GLY A O 1
ATOM 893 N N . CYS A 1 116 ? 8 -8.734 16.656 1 34 116 CYS A N 1
ATOM 894 C CA . CYS A 1 116 ? 6.582 -9.039 16.781 1 34 116 CYS A CA 1
ATOM 895 C C . CYS A 1 116 ? 6.23 -10.32 16.047 1 34 116 CYS A C 1
ATOM 897 O O . CYS A 1 116 ? 5.453 -10.297 15.086 1 34 116 CYS A O 1
ATOM 899 N N . SER A 1 117 ? 6.957 -11.188 16.047 1 36.75 117 SER A N 1
ATOM 900 C CA . SER A 1 117 ? 6.766 -12.508 15.438 1 36.75 117 SER A CA 1
ATOM 901 C C . SER A 1 117 ? 5.332 -12.992 15.617 1 36.75 117 SER A C 1
ATOM 903 O O . SER A 1 117 ? 5.039 -14.172 15.391 1 36.75 117 SER A O 1
ATOM 905 N N . SER A 1 118 ? 4.434 -12.297 16.375 1 32.78 118 SER A N 1
ATOM 906 C CA . SER A 1 118 ? 3.152 -12.984 16.375 1 32.78 118 SER A CA 1
ATOM 907 C C . SER A 1 118 ? 2.656 -13.234 14.953 1 32.78 118 SER A C 1
ATOM 909 O O . SER A 1 118 ? 2.768 -12.359 14.094 1 32.78 118 SER A O 1
ATOM 911 N N . VAL A 1 119 ? 2.467 -14.516 14.609 1 32.19 119 VAL A N 1
ATOM 912 C CA . VAL A 1 119 ? 2.041 -15.367 13.508 1 32.19 119 VAL A CA 1
ATOM 913 C C . VAL A 1 119 ? 0.803 -14.773 12.844 1 32.19 119 VAL A C 1
ATOM 915 O O . VAL A 1 119 ? -0.255 -14.664 13.469 1 32.19 119 VAL A O 1
ATOM 918 N N . LEU A 1 120 ? 0.773 -13.758 12.062 1 35.75 120 LEU A N 1
ATOM 919 C CA . LEU A 1 120 ? -0.361 -13.781 11.148 1 35.75 120 LEU A CA 1
ATOM 920 C C . LEU A 1 120 ? -0.515 -15.156 10.508 1 35.75 120 LEU A C 1
ATOM 922 O O . LEU A 1 120 ? 0.311 -15.562 9.688 1 35.75 120 LEU A O 1
ATOM 926 N N . ASN A 1 121 ? -0.708 -16.172 11.352 1 32.44 121 ASN A N 1
ATOM 927 C CA . ASN A 1 121 ? -1.11 -17.453 10.805 1 32.44 121 ASN A CA 1
ATOM 928 C C . ASN A 1 121 ? -2.211 -17.312 9.758 1 32.44 121 ASN A C 1
ATOM 930 O O . ASN A 1 121 ? -3.371 -17.078 10.102 1 32.44 121 ASN A O 1
ATOM 934 N N . LEU A 1 122 ? -1.892 -16.719 8.703 1 33.28 122 LEU A N 1
ATOM 935 C CA . LEU A 1 122 ? -2.846 -16.812 7.602 1 33.28 122 LEU A CA 1
ATOM 936 C C . LEU A 1 122 ? -3.281 -18.266 7.387 1 33.28 122 LEU A C 1
ATOM 938 O O . LEU A 1 122 ? -4.352 -18.516 6.828 1 33.28 122 LEU A O 1
ATOM 942 N N . HIS A 1 123 ? -2.426 -19.266 7.602 1 30.81 123 HIS A N 1
ATOM 943 C CA . HIS A 1 123 ? -2.744 -20.656 7.297 1 30.81 123 HIS A CA 1
ATOM 944 C C . HIS A 1 123 ? -3.699 -21.25 8.336 1 30.81 123 HIS A C 1
ATOM 946 O O . HIS A 1 123 ? -4.336 -22.266 8.086 1 30.81 123 HIS A O 1
ATOM 952 N N . GLU A 1 124 ? -3.594 -20.781 9.562 1 28.47 124 GLU A N 1
ATOM 953 C CA . GLU A 1 124 ? -4.219 -21.75 10.469 1 28.47 124 GLU A CA 1
ATOM 954 C C . GLU A 1 124 ? -5.738 -21.719 10.336 1 28.47 124 GLU A C 1
ATOM 956 O O . GLU A 1 124 ? -6.445 -22.344 11.125 1 28.47 124 GLU A O 1
ATOM 961 N N . ARG A 1 125 ? -6.312 -20.75 9.758 1 27.47 125 ARG A N 1
ATOM 962 C CA . ARG A 1 125 ? -7.723 -21.109 9.797 1 27.47 125 ARG A CA 1
ATOM 963 C C . ARG A 1 125 ? -8 -22.312 8.883 1 27.47 125 ARG A C 1
ATOM 965 O O . ARG A 1 125 ? -8.297 -22.125 7.703 1 27.47 125 ARG A O 1
ATOM 972 N N . ARG A 1 126 ? -7.012 -23.234 8.75 1 20.38 126 ARG A N 1
ATOM 973 C CA . ARG A 1 126 ? -7.566 -24.516 8.312 1 20.38 126 ARG A CA 1
ATOM 974 C C . ARG A 1 126 ? -8.414 -25.141 9.406 1 20.38 126 ARG A C 1
ATOM 976 O O . ARG A 1 126 ? -8.008 -25.188 10.57 1 20.38 126 ARG A O 1
ATOM 983 N N . MET B 1 1 ? 0.6 24.766 18.516 1 40.78 1 MET B N 1
ATOM 984 C CA . MET B 1 1 ? -0.462 24.078 19.234 1 40.78 1 MET B CA 1
ATOM 985 C C . MET B 1 1 ? -1.775 24.141 18.469 1 40.78 1 MET B C 1
ATOM 987 O O . MET B 1 1 ? -2.334 25.219 18.266 1 40.78 1 MET B O 1
ATOM 991 N N . VAL B 1 2 ? -1.851 23.25 17.484 1 53.88 2 VAL B N 1
ATOM 992 C CA . VAL B 1 2 ? -3.084 23.344 16.703 1 53.88 2 VAL B CA 1
ATOM 993 C C . VAL B 1 2 ? -4.285 23.406 17.641 1 53.88 2 VAL B C 1
ATOM 995 O O . VAL B 1 2 ? -4.375 22.609 18.594 1 53.88 2 VAL B O 1
ATOM 998 N N . ASP B 1 3 ? -4.848 24.5 17.688 1 61.56 3 ASP B N 1
ATOM 999 C CA . ASP B 1 3 ? -6.051 24.766 18.469 1 61.56 3 ASP B CA 1
ATOM 1000 C C . ASP B 1 3 ? -7.133 23.734 18.172 1 61.56 3 ASP B C 1
ATOM 1002 O O . ASP B 1 3 ? -7.133 23.109 17.109 1 61.56 3 ASP B O 1
ATOM 1006 N N . VAL B 1 4 ? -7.758 23.109 19.203 1 65.5 4 VAL B N 1
ATOM 1007 C CA . VAL B 1 4 ? -8.867 22.172 19.172 1 65.5 4 VAL B CA 1
ATOM 1008 C C . VAL B 1 4 ? -9.75 22.438 17.953 1 65.5 4 VAL B C 1
ATOM 1010 O O . VAL B 1 4 ? -10.219 21.516 17.297 1 65.5 4 VAL B O 1
ATOM 1013 N N . ASP B 1 5 ? -9.664 23.734 17.625 1 82.19 5 ASP B N 1
ATOM 1014 C CA . ASP B 1 5 ? -10.508 24.188 16.516 1 82.19 5 ASP B CA 1
ATOM 1015 C C . ASP B 1 5 ? -9.93 23.75 15.18 1 82.19 5 ASP B C 1
ATOM 1017 O O . ASP B 1 5 ? -10.672 23.312 14.289 1 82.19 5 ASP B O 1
ATOM 1021 N N . GLU B 1 6 ? -8.664 23.656 15.148 1 91.56 6 GLU B N 1
ATOM 1022 C CA . GLU B 1 6 ? -8.039 23.312 13.875 1 91.56 6 GLU B CA 1
ATOM 1023 C C . GLU B 1 6 ? -8.172 21.812 13.586 1 91.56 6 GLU B C 1
ATOM 1025 O O . GLU B 1 6 ? -8.375 21.406 12.438 1 91.56 6 GLU B O 1
ATOM 1030 N N . HIS B 1 7 ? -8.164 21.047 14.656 1 93.31 7 HIS B N 1
ATOM 1031 C CA . HIS B 1 7 ? -8.344 19.609 14.5 1 93.31 7 HIS B CA 1
ATOM 1032 C C . HIS B 1 7 ? -9.734 19.281 13.977 1 93.31 7 HIS B C 1
ATOM 1034 O O . HIS B 1 7 ? -9.891 18.422 13.102 1 93.31 7 HIS B O 1
ATOM 1040 N N . GLU B 1 8 ? -10.609 19.938 14.539 1 94.69 8 GLU B N 1
ATOM 1041 C CA . GLU B 1 8 ? -11.984 19.734 14.102 1 94.69 8 GLU B CA 1
ATOM 1042 C C . GLU B 1 8 ? -12.156 20.125 12.633 1 94.69 8 GLU B C 1
ATOM 1044 O O . GLU B 1 8 ? -12.867 19.438 11.891 1 94.69 8 GLU B O 1
ATOM 1049 N N . ARG B 1 9 ? -11.57 21.219 12.305 1 96.81 9 ARG B N 1
ATOM 1050 C CA . ARG B 1 9 ? -11.641 21.688 10.922 1 96.81 9 ARG B CA 1
ATOM 1051 C C . ARG B 1 9 ? -11.047 20.656 9.969 1 96.81 9 ARG B C 1
ATOM 1053 O O . ARG B 1 9 ? -11.656 20.328 8.953 1 96.81 9 ARG B O 1
ATOM 1060 N N . PHE B 1 10 ? -9.883 20.156 10.266 1 98.06 10 PHE B N 1
ATOM 1061 C CA . PHE B 1 10 ? -9.219 19.203 9.391 1 98.06 10 PHE B CA 1
ATOM 1062 C C . PHE B 1 10 ? -9.984 17.891 9.344 1 98.06 10 PHE B C 1
ATOM 1064 O O . PHE B 1 10 ? -10.094 17.266 8.281 1 98.06 10 PHE B O 1
ATOM 1071 N N . MET B 1 11 ? -10.586 17.5 10.508 1 98.12 11 MET B N 1
ATOM 1072 C CA . MET B 1 11 ? -11.383 16.281 10.516 1 98.12 11 MET B CA 1
ATOM 1073 C C . MET B 1 11 ? -12.641 16.453 9.672 1 98.12 11 MET B C 1
ATOM 1075 O O . MET B 1 11 ? -13.062 15.516 8.992 1 98.12 11 MET B O 1
ATOM 1079 N N . ARG B 1 12 ? -13.164 17.609 9.703 1 98.06 12 ARG B N 1
ATOM 1080 C CA . ARG B 1 12 ? -14.328 17.891 8.859 1 98.06 12 ARG B CA 1
ATOM 1081 C C . ARG B 1 12 ? -13.969 17.734 7.383 1 98.06 12 ARG B C 1
ATOM 1083 O O . ARG B 1 12 ? -14.766 17.203 6.602 1 98.06 12 ARG B O 1
ATOM 1090 N N . GLU B 1 13 ? -12.805 18.203 7.051 1 98.62 13 GLU B N 1
ATOM 1091 C CA . GLU B 1 13 ? -12.336 18.047 5.676 1 98.62 13 GLU B CA 1
ATOM 1092 C C . GLU B 1 13 ? -12.164 16.578 5.32 1 98.62 13 GLU B C 1
ATOM 1094 O O . GLU B 1 13 ? -12.492 16.156 4.203 1 98.62 13 GLU B O 1
ATOM 1099 N N . ALA B 1 14 ? -11.672 15.781 6.246 1 98.62 14 ALA B N 1
ATOM 1100 C CA . ALA B 1 14 ? -11.562 14.344 6.039 1 98.62 14 ALA B CA 1
ATOM 1101 C C . ALA B 1 14 ? -12.93 13.703 5.848 1 98.62 14 ALA B C 1
ATOM 1103 O O . ALA B 1 14 ? -13.109 12.852 4.98 1 98.62 14 ALA B O 1
ATOM 1104 N N . LEU B 1 15 ? -13.891 14.148 6.637 1 98.25 15 LEU B N 1
ATOM 1105 C CA . LEU B 1 15 ? -15.25 13.625 6.555 1 98.25 15 LEU B CA 1
ATOM 1106 C C . LEU B 1 15 ? -15.867 13.93 5.195 1 98.25 15 LEU B C 1
ATOM 1108 O O . LEU B 1 15 ? -16.578 13.094 4.629 1 98.25 15 LEU B O 1
ATOM 1112 N N . LEU B 1 16 ? -15.57 15.102 4.68 1 98.56 16 LEU B N 1
ATOM 1113 C CA . LEU B 1 16 ? -16.047 15.453 3.35 1 98.56 16 LEU B CA 1
ATOM 1114 C C . LEU B 1 16 ? -15.492 14.508 2.295 1 98.56 16 LEU B C 1
ATOM 1116 O O . LEU B 1 16 ? -16.203 14.102 1.374 1 98.56 16 LEU B O 1
ATOM 1120 N N . GLU B 1 17 ? -14.25 14.148 2.416 1 98.75 17 GLU B N 1
ATOM 1121 C CA . GLU B 1 17 ? -13.656 13.18 1.5 1 98.75 17 GLU B CA 1
ATOM 1122 C C . GLU B 1 17 ? -14.336 11.812 1.619 1 98.75 17 GLU B C 1
ATOM 1124 O O . GLU B 1 17 ? -14.562 11.141 0.613 1 98.75 17 GLU B O 1
ATOM 1129 N N . GLY B 1 18 ? -14.641 11.422 2.848 1 98.12 18 GLY B N 1
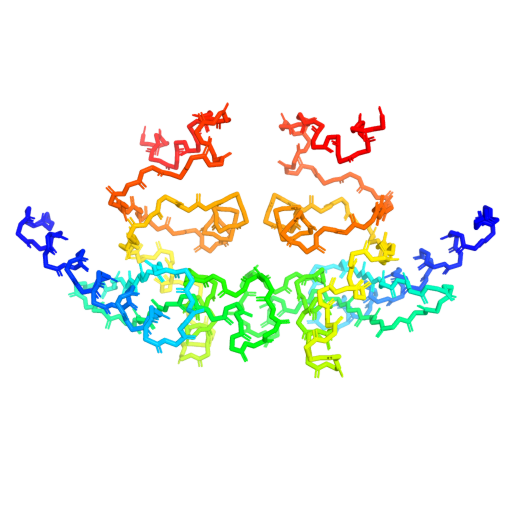ATOM 1130 C CA . GLY B 1 18 ? -15.375 10.18 3.045 1 98.12 18 GLY B CA 1
ATOM 1131 C C . GLY B 1 18 ? -16.719 10.164 2.332 1 98.12 18 GLY B C 1
ATOM 1132 O O . GLY B 1 18 ? -17.109 9.141 1.771 1 98.12 18 GLY B O 1
ATOM 1133 N N . GLU B 1 19 ? -17.328 11.289 2.35 1 98.06 19 GLU B N 1
ATOM 1134 C CA . GLU B 1 19 ? -18.609 11.414 1.656 1 98.06 19 GLU B CA 1
ATOM 1135 C C . GLU B 1 19 ? -18.438 11.234 0.15 1 98.06 19 GLU B C 1
ATOM 1137 O O . GLU B 1 19 ? -19.281 10.617 -0.503 1 98.06 19 GLU B O 1
ATOM 1142 N N . ARG B 1 20 ? -17.438 11.742 -0.363 1 97.88 20 ARG B N 1
ATOM 1143 C CA . ARG B 1 20 ? -17.141 11.594 -1.786 1 97.88 20 ARG B CA 1
ATOM 1144 C C . ARG B 1 20 ? -16.953 10.125 -2.15 1 97.88 20 ARG B C 1
ATOM 1146 O O . ARG B 1 20 ? -17.344 9.688 -3.23 1 97.88 20 ARG B O 1
ATOM 1153 N N . ALA B 1 21 ? -16.297 9.398 -1.273 1 97.81 21 ALA B N 1
ATOM 1154 C CA . ALA B 1 21 ? -16.141 7.961 -1.485 1 97.81 21 ALA B CA 1
ATOM 1155 C C . ALA B 1 21 ? -17.5 7.273 -1.593 1 97.81 21 ALA B C 1
ATOM 1157 O O . ALA B 1 21 ? -17.688 6.41 -2.451 1 97.81 21 ALA B O 1
ATOM 1158 N N . LEU B 1 22 ? -18.328 7.652 -0.688 1 96.62 22 LEU B N 1
ATOM 1159 C CA . LEU B 1 22 ? -19.672 7.082 -0.675 1 96.62 22 LEU B CA 1
ATOM 1160 C C . LEU B 1 22 ? -20.391 7.328 -2.004 1 96.62 22 LEU B C 1
ATOM 1162 O O . LEU B 1 22 ? -21.047 6.434 -2.527 1 96.62 22 LEU B O 1
ATOM 1166 N N . GLU B 1 23 ? -20.203 8.484 -2.578 1 96.75 23 GLU B N 1
ATOM 1167 C CA . GLU B 1 23 ? -20.797 8.852 -3.863 1 96.75 23 GLU B CA 1
ATOM 1168 C C . GLU B 1 23 ? -20.266 7.957 -4.984 1 96.75 23 GLU B C 1
ATOM 1170 O O . GLU B 1 23 ? -20.953 7.754 -5.992 1 96.75 23 GLU B O 1
ATOM 1175 N N . ARG B 1 24 ? -19.109 7.398 -4.801 1 96.12 24 ARG B N 1
ATOM 1176 C CA . ARG B 1 24 ? -18.5 6.516 -5.785 1 96.12 24 ARG B CA 1
ATOM 1177 C C . ARG B 1 24 ? -18.703 5.051 -5.41 1 96.12 24 ARG B C 1
ATOM 1179 O O . ARG B 1 24 ? -17.984 4.172 -5.891 1 96.12 24 ARG B O 1
ATOM 1186 N N . ALA B 1 25 ? -19.562 4.855 -4.41 1 96.94 25 ALA B N 1
ATOM 1187 C CA . ALA B 1 25 ? -19.906 3.508 -3.965 1 96.94 25 ALA B CA 1
ATOM 1188 C C . ALA B 1 25 ? -18.719 2.826 -3.291 1 96.94 25 ALA B C 1
ATOM 1190 O O . ALA B 1 25 ? -18.516 1.619 -3.447 1 96.94 25 ALA B O 1
ATOM 1191 N N . GLU B 1 26 ? -17.922 3.578 -2.652 1 98.12 26 GLU B N 1
ATOM 1192 C CA . GLU B 1 26 ? -16.812 3.109 -1.823 1 98.12 26 GLU B CA 1
ATOM 1193 C C . GLU B 1 26 ? -17.188 3.139 -0.343 1 98.12 26 GLU B C 1
ATOM 1195 O O . GLU B 1 26 ? -18.094 3.871 0.062 1 98.12 26 GLU B O 1
ATOM 1200 N N . VAL B 1 27 ? -16.484 2.234 0.499 1 97.19 27 VAL B N 1
ATOM 1201 C CA . VAL B 1 27 ? -16.547 2.439 1.942 1 97.19 27 VAL B CA 1
ATOM 1202 C C . VAL B 1 27 ? -16.156 3.877 2.277 1 97.19 27 VAL B C 1
ATOM 1204 O O . VAL B 1 27 ? -15.125 4.371 1.813 1 97.19 27 VAL B O 1
ATOM 1207 N N . PRO B 1 28 ? -16.938 4.605 2.979 1 97.5 28 PRO B N 1
ATOM 1208 C CA . PRO B 1 28 ? -16.781 6.055 3.137 1 97.5 28 PRO B CA 1
ATOM 1209 C C . PRO B 1 28 ? -15.656 6.418 4.117 1 97.5 28 PRO B C 1
ATOM 1211 O O . PRO B 1 28 ? -15.93 6.992 5.172 1 97.5 28 PRO B O 1
ATOM 1214 N N . VAL B 1 29 ? -14.5 6.156 3.756 1 98.31 29 VAL B N 1
ATOM 1215 C CA . VAL B 1 29 ? -13.328 6.578 4.512 1 98.31 29 VAL B CA 1
ATOM 1216 C C . VAL B 1 29 ? -12.562 7.645 3.729 1 98.31 29 VAL B C 1
ATOM 1218 O O . VAL B 1 29 ? -12.289 7.473 2.539 1 98.31 29 VAL B O 1
ATOM 1221 N N . GLY B 1 30 ? -12.32 8.734 4.359 1 98.75 30 GLY B N 1
ATOM 1222 C CA . GLY B 1 30 ? -11.562 9.844 3.799 1 98.75 30 GLY B CA 1
ATOM 1223 C C . GLY B 1 30 ? -10.5 10.375 4.738 1 98.75 30 GLY B C 1
ATOM 1224 O O . GLY B 1 30 ? -10.531 10.109 5.938 1 98.75 30 GLY B O 1
ATOM 1225 N N . CYS B 1 31 ? -9.516 11.125 4.102 1 98.88 31 CYS B N 1
ATOM 1226 C CA . CYS B 1 31 ? -8.453 11.672 4.941 1 98.88 31 CYS B CA 1
ATOM 1227 C C . CYS B 1 31 ? -7.859 12.93 4.32 1 98.88 31 CYS B C 1
ATOM 1229 O O . CYS B 1 31 ? -8.102 13.219 3.146 1 98.88 31 CYS B O 1
ATOM 1231 N N . VAL B 1 32 ? -7.152 13.625 5.145 1 98.94 32 VAL B N 1
ATOM 1232 C CA . VAL B 1 32 ? -6.324 14.734 4.684 1 98.94 32 VAL B CA 1
ATOM 1233 C C . VAL B 1 32 ? -4.965 14.688 5.379 1 98.94 32 VAL B C 1
ATOM 1235 O O . VAL B 1 32 ? -4.867 14.289 6.539 1 98.94 32 VAL B O 1
ATOM 1238 N N . PHE B 1 33 ? -3.971 15.008 4.664 1 98.94 33 PHE B N 1
ATOM 1239 C CA . PHE B 1 33 ? -2.629 15.227 5.195 1 98.94 33 PHE B CA 1
ATOM 1240 C C . PHE B 1 33 ? -2.334 16.719 5.328 1 98.94 33 PHE B C 1
ATOM 1242 O O . PHE B 1 33 ? -2.5 17.469 4.367 1 98.94 33 PHE B O 1
ATOM 1249 N N . VAL B 1 34 ? -1.89 17.094 6.543 1 98.88 34 VAL B N 1
ATOM 1250 C CA . VAL B 1 34 ? -1.632 18.5 6.844 1 98.88 34 VAL B CA 1
ATOM 1251 C C . VAL B 1 34 ? -0.136 18.719 7.066 1 98.88 34 VAL B C 1
ATOM 1253 O O . VAL B 1 34 ? 0.486 18.016 7.867 1 98.88 34 VAL B O 1
ATOM 1256 N N . TYR B 1 35 ? 0.436 19.594 6.316 1 98.69 35 TYR B N 1
ATOM 1257 C CA . TYR B 1 35 ? 1.842 19.984 6.398 1 98.69 35 TYR B CA 1
ATOM 1258 C C . TYR B 1 35 ? 1.985 21.469 6.68 1 98.69 35 TYR B C 1
ATOM 1260 O O . TYR B 1 35 ? 1.535 22.312 5.887 1 98.69 35 TYR B O 1
ATOM 1268 N N . LYS B 1 36 ? 2.533 21.797 7.812 1 97.38 36 LYS B N 1
ATOM 1269 C CA . LYS B 1 36 ? 2.736 23.203 8.195 1 97.38 36 LYS B CA 1
ATOM 1270 C C . LYS B 1 36 ? 1.426 23.984 8.141 1 97.38 36 LYS B C 1
ATOM 1272 O O . LYS B 1 36 ? 1.373 25.078 7.578 1 97.38 36 LYS B O 1
ATOM 1277 N N . GLY B 1 37 ? 0.424 23.297 8.547 1 97.06 37 GLY B N 1
ATOM 1278 C CA . GLY B 1 37 ? -0.865 23.953 8.734 1 97.06 37 GLY B CA 1
ATOM 1279 C C . GLY B 1 37 ? -1.719 23.969 7.484 1 97.06 37 GLY B C 1
ATOM 1280 O O . GLY B 1 37 ? -2.82 24.516 7.484 1 97.06 37 GLY B O 1
ATOM 1281 N N . GLU B 1 38 ? -1.255 23.359 6.41 1 98.25 38 GLU B N 1
ATOM 1282 C CA . GLU B 1 38 ? -1.986 23.344 5.148 1 98.25 38 GLU B CA 1
ATOM 1283 C C . GLU B 1 38 ? -2.271 21.906 4.695 1 98.25 38 GLU B C 1
ATOM 1285 O O . GLU B 1 38 ? -1.421 21.031 4.832 1 98.25 38 GLU B O 1
ATOM 1290 N N . ILE B 1 39 ? -3.467 21.781 4.156 1 98.81 39 ILE B N 1
ATOM 1291 C CA . 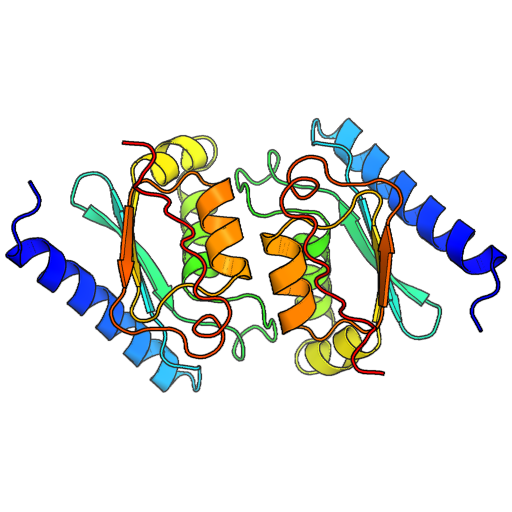ILE B 1 39 ? -3.783 20.484 3.557 1 98.81 39 ILE B CA 1
ATOM 1292 C C . ILE B 1 39 ? -3.018 20.328 2.244 1 98.81 39 ILE B C 1
ATOM 1294 O O . ILE B 1 39 ? -3.201 21.109 1.31 1 98.81 39 ILE B O 1
ATOM 1298 N N . ILE B 1 40 ? -2.246 19.297 2.172 1 98.88 40 ILE B N 1
ATOM 1299 C CA . ILE B 1 40 ? -1.457 19.125 0.956 1 98.88 40 ILE B CA 1
ATOM 1300 C C . ILE B 1 40 ? -1.969 17.922 0.164 1 98.88 40 ILE B C 1
ATOM 1302 O O . ILE B 1 40 ? -1.601 17.734 -0.999 1 98.88 40 ILE B O 1
ATOM 1306 N N . ALA B 1 41 ? -2.809 17.156 0.777 1 98.88 41 ALA B N 1
ATOM 1307 C CA . ALA B 1 41 ? -3.424 16.016 0.086 1 98.88 41 ALA B CA 1
ATOM 1308 C C . ALA B 1 41 ? -4.781 15.68 0.693 1 98.88 41 ALA B C 1
ATOM 1310 O O . ALA B 1 41 ? -4.969 15.781 1.907 1 98.88 41 ALA B O 1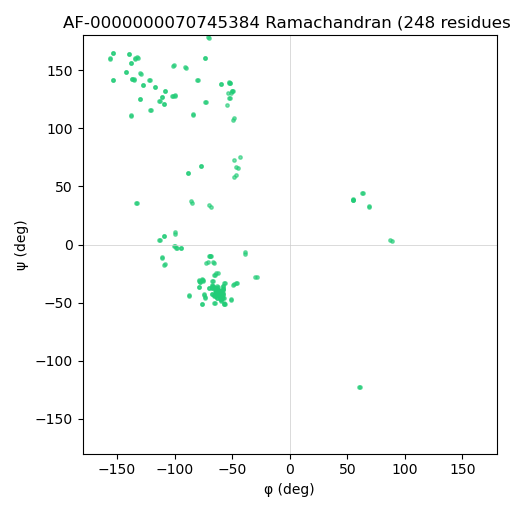
ATOM 1311 N N . ARG B 1 42 ? -5.629 15.359 -0.125 1 98.88 42 ARG B N 1
ATOM 1312 C CA . ARG B 1 42 ? -6.957 14.844 0.187 1 98.88 42 ARG B CA 1
ATOM 1313 C C . ARG B 1 42 ? -7.223 13.539 -0.554 1 98.88 42 ARG B C 1
ATOM 1315 O O . ARG B 1 42 ? -6.875 13.398 -1.729 1 98.88 42 ARG B O 1
ATOM 1322 N N . ALA B 1 43 ? -7.809 12.617 0.17 1 98.88 43 ALA B N 1
ATOM 1323 C CA . ALA B 1 43 ? -8.078 11.352 -0.511 1 98.88 43 ALA B CA 1
ATOM 1324 C C . ALA B 1 43 ? -9.219 10.594 0.164 1 98.88 43 ALA B C 1
ATOM 1326 O O . ALA B 1 43 ? -9.578 10.898 1.305 1 98.88 43 ALA B O 1
ATOM 1327 N N . SER B 1 44 ? -9.75 9.734 -0.545 1 98.81 44 SER B N 1
ATOM 1328 C CA . SER B 1 44 ? -10.742 8.766 -0.082 1 98.81 44 SER B CA 1
ATOM 1329 C C . SER B 1 44 ? -10.508 7.391 -0.695 1 98.81 44 SER B C 1
ATOM 1331 O O . SER B 1 44 ? -9.695 7.246 -1.612 1 98.81 44 SER B O 1
ATOM 1333 N N . ASN B 1 45 ? -11.156 6.383 -0.077 1 98.62 45 ASN B N 1
ATOM 1334 C CA . ASN B 1 45 ? -11.008 5.035 -0.617 1 98.62 45 ASN B CA 1
ATOM 1335 C C . ASN B 1 45 ? -11.32 4.992 -2.109 1 98.62 45 ASN B C 1
ATOM 1337 O O . ASN B 1 45 ? -12.273 5.633 -2.568 1 98.62 45 ASN B O 1
ATOM 1341 N N . ARG B 1 46 ? -10.508 4.242 -2.795 1 98.44 46 ARG B N 1
ATOM 1342 C CA . ARG B 1 46 ? -10.727 4.02 -4.223 1 98.44 46 ARG B CA 1
ATOM 1343 C C . ARG B 1 46 ? -10.602 2.539 -4.57 1 98.44 46 ARG B C 1
ATOM 1345 O O . ARG B 1 46 ? -10.039 2.184 -5.605 1 98.44 46 ARG B O 1
ATOM 1352 N N . VAL B 1 47 ? -11.008 1.693 -3.734 1 98.44 47 VAL B N 1
ATOM 1353 C CA . VAL B 1 47 ? -10.875 0.243 -3.811 1 98.44 47 VAL B CA 1
ATOM 1354 C C . VAL B 1 47 ? -11.68 -0.294 -4.988 1 98.44 47 VAL B C 1
ATOM 1356 O O . VAL B 1 47 ? -11.148 -1.004 -5.844 1 98.44 47 VAL B O 1
ATOM 1359 N N . ASN B 1 48 ? -12.93 0.088 -5.086 1 97.75 48 ASN B N 1
ATOM 1360 C CA . ASN B 1 48 ? -13.812 -0.381 -6.148 1 97.75 48 ASN B CA 1
ATOM 1361 C C . ASN B 1 48 ? -13.469 0.268 -7.488 1 97.75 48 ASN B C 1
ATOM 1363 O O . ASN B 1 48 ? -13.391 -0.415 -8.508 1 97.75 48 ASN B O 1
ATOM 1367 N N . GLU B 1 49 ? -13.289 1.556 -7.402 1 97.38 49 GLU B N 1
ATOM 1368 C CA . GLU B 1 49 ? -13.016 2.326 -8.609 1 97.38 49 GLU B CA 1
ATOM 1369 C C . GLU B 1 49 ? -11.789 1.789 -9.344 1 97.38 49 GLU B C 1
ATOM 1371 O O . GLU B 1 49 ? -11.766 1.736 -10.578 1 97.38 49 GLU B O 1
ATOM 1376 N N . LEU B 1 50 ? -10.766 1.261 -8.602 1 97.38 50 LEU B N 1
ATOM 1377 C CA . LEU B 1 50 ? -9.492 0.899 -9.211 1 97.38 50 LEU B CA 1
ATOM 1378 C C . LEU B 1 50 ? -9.281 -0.611 -9.18 1 97.38 50 LEU B C 1
ATOM 1380 O O . LEU B 1 50 ? -8.195 -1.099 -9.5 1 97.38 50 LEU B O 1
ATOM 1384 N N . PHE B 1 51 ? -10.32 -1.286 -8.688 1 97.88 51 PHE B N 1
ATOM 1385 C CA . PHE B 1 51 ? -10.273 -2.74 -8.586 1 97.88 51 PHE B CA 1
ATOM 1386 C C . PHE B 1 51 ? -9.047 -3.191 -7.801 1 97.88 51 PHE B C 1
ATOM 1388 O O . PHE B 1 51 ? -8.383 -4.156 -8.18 1 97.88 51 PHE B O 1
ATOM 1395 N N . ASN B 1 52 ? -8.727 -2.469 -6.793 1 98.56 52 ASN B N 1
ATOM 1396 C CA . ASN B 1 52 ? -7.547 -2.693 -5.965 1 98.56 52 ASN B CA 1
ATOM 1397 C C . ASN B 1 52 ? -7.855 -2.518 -4.484 1 98.56 52 ASN B C 1
ATOM 1399 O O . ASN B 1 52 ? -8.008 -1.391 -4.004 1 98.56 52 ASN B O 1
ATOM 1403 N N . ALA B 1 53 ? -7.824 -3.574 -3.781 1 98.12 53 ALA B N 1
ATOM 1404 C CA . ALA B 1 53 ? -8.258 -3.619 -2.389 1 98.12 53 ALA B CA 1
ATOM 1405 C C . ALA B 1 53 ? -7.293 -2.861 -1.485 1 98.12 53 ALA B C 1
ATOM 1407 O O . ALA B 1 53 ? -7.602 -2.586 -0.323 1 98.12 53 ALA B O 1
ATOM 1408 N N . THR B 1 54 ? -6.129 -2.451 -1.984 1 98.5 54 THR B N 1
ATOM 1409 C CA . THR B 1 54 ? -5.129 -1.788 -1.154 1 98.5 54 THR B CA 1
ATOM 1410 C C . THR B 1 54 ? -5.266 -0.272 -1.251 1 98.5 54 THR B C 1
ATOM 1412 O O . THR B 1 54 ? -4.59 0.465 -0.533 1 98.5 54 THR B O 1
ATOM 1415 N N . MET B 1 55 ? -6.16 0.19 -2.055 1 98.69 55 MET B N 1
ATOM 1416 C CA . MET B 1 55 ? -6.238 1.623 -2.326 1 98.69 55 MET B CA 1
ATOM 1417 C C . MET B 1 55 ? -7.137 2.322 -1.312 1 98.69 55 MET B C 1
ATOM 1419 O O . MET B 1 55 ? -8.117 2.965 -1.687 1 98.69 55 MET B O 1
ATOM 1423 N N . HIS B 1 56 ? -6.715 2.227 -0.092 1 98.75 56 HIS B N 1
ATOM 1424 C CA . HIS B 1 56 ? -7.34 2.971 0.994 1 98.75 56 HIS B CA 1
ATOM 1425 C C . HIS B 1 56 ? -6.984 4.453 0.924 1 98.75 56 HIS B C 1
ATOM 1427 O O . HIS B 1 56 ? -5.996 4.828 0.289 1 98.75 56 HIS B O 1
ATOM 1433 N N . ALA B 1 57 ? -7.75 5.273 1.562 1 98.81 57 ALA B N 1
ATOM 1434 C CA . ALA B 1 57 ? -7.594 6.727 1.547 1 98.81 57 ALA B CA 1
ATOM 1435 C C . ALA B 1 57 ? -6.156 7.125 1.872 1 98.81 57 ALA B C 1
ATOM 1437 O O . ALA B 1 57 ? -5.562 7.953 1.178 1 98.81 57 ALA B O 1
ATOM 1438 N N . GLU B 1 58 ? -5.586 6.523 2.941 1 98.88 58 GLU B N 1
ATOM 1439 C CA . GLU B 1 58 ? -4.227 6.844 3.369 1 98.88 58 GLU B CA 1
ATOM 1440 C C . GLU B 1 58 ? -3.215 6.531 2.271 1 98.88 58 GLU B C 1
ATOM 1442 O O . GLU B 1 58 ? -2.311 7.324 2.006 1 98.88 58 GLU B O 1
ATOM 1447 N N . ILE B 1 59 ? -3.359 5.348 1.655 1 98.88 59 ILE B N 1
ATOM 1448 C CA . ILE B 1 59 ? -2.447 4.902 0.608 1 98.88 59 ILE B CA 1
ATOM 1449 C C . ILE B 1 59 ? -2.555 5.832 -0.599 1 98.88 59 ILE B C 1
ATOM 1451 O O . ILE B 1 59 ? -1.539 6.27 -1.145 1 98.88 59 ILE B O 1
ATOM 1455 N N . VAL B 1 60 ? -3.738 6.172 -0.967 1 98.81 60 VAL B N 1
ATOM 1456 C CA . VAL B 1 60 ? -3.988 7.066 -2.096 1 98.81 60 VAL B CA 1
ATOM 1457 C C . VAL B 1 60 ? -3.338 8.422 -1.834 1 98.81 60 VAL B C 1
ATOM 1459 O O . VAL B 1 60 ? -2.699 8.992 -2.723 1 98.81 60 VAL B O 1
ATOM 1462 N N . ALA B 1 61 ? -3.477 8.93 -0.682 1 98.94 61 ALA B N 1
ATOM 1463 C CA . ALA B 1 61 ? -2.912 10.234 -0.337 1 98.94 61 ALA B CA 1
ATOM 1464 C C . ALA B 1 61 ? -1.388 10.195 -0.373 1 98.94 61 ALA B C 1
ATOM 1466 O O . ALA B 1 61 ? -0.751 11.117 -0.888 1 98.94 61 ALA B O 1
ATOM 1467 N N . ILE B 1 62 ? -0.841 9.133 0.193 1 98.88 62 ILE B N 1
ATOM 1468 C CA . ILE B 1 62 ? 0.612 9 0.205 1 98.88 62 ILE B CA 1
ATOM 1469 C C . ILE B 1 62 ? 1.14 8.969 -1.228 1 98.88 62 ILE B C 1
ATOM 1471 O O . ILE B 1 62 ? 2.139 9.625 -1.54 1 98.88 62 ILE B O 1
ATOM 1475 N N . GLU B 1 63 ? 0.448 8.242 -2.07 1 98.56 63 GLU B N 1
ATOM 1476 C CA . GLU B 1 63 ? 0.839 8.188 -3.477 1 98.56 63 GLU B CA 1
ATOM 1477 C C . GLU B 1 63 ? 0.801 9.578 -4.113 1 98.56 63 GLU B C 1
ATOM 1479 O O . GLU B 1 63 ? 1.702 9.945 -4.871 1 98.56 63 GLU B O 1
ATOM 1484 N N . SER B 1 64 ? -0.204 10.305 -3.809 1 98.69 64 SER B N 1
ATOM 1485 C CA . SER B 1 64 ? -0.343 11.656 -4.352 1 98.69 64 SER B CA 1
ATOM 1486 C C . SER B 1 64 ? 0.78 12.562 -3.863 1 98.69 64 SER B C 1
ATOM 1488 O O . SER B 1 64 ? 1.304 13.375 -4.629 1 98.69 64 SER B O 1
ATOM 1490 N N . ILE B 1 65 ? 1.129 12.445 -2.637 1 98.81 65 ILE B N 1
ATOM 1491 C CA . ILE B 1 65 ? 2.184 13.273 -2.062 1 98.81 65 ILE B CA 1
ATOM 1492 C C . ILE B 1 65 ? 3.527 12.906 -2.689 1 98.81 65 ILE B C 1
ATOM 1494 O O . ILE B 1 65 ? 4.32 13.789 -3.035 1 98.81 65 ILE B O 1
ATOM 1498 N N . ALA B 1 66 ? 3.754 11.648 -2.846 1 98.62 66 ALA B N 1
ATOM 1499 C CA . ALA B 1 66 ? 4.98 11.203 -3.502 1 98.62 66 ALA B CA 1
ATOM 1500 C C . ALA B 1 66 ? 5.086 11.773 -4.914 1 98.62 66 ALA B C 1
ATOM 1502 O O . ALA B 1 66 ? 6.152 12.227 -5.328 1 98.62 66 ALA B O 1
ATOM 1503 N N . ALA B 1 67 ? 4.004 11.773 -5.578 1 98.25 67 ALA B N 1
ATOM 1504 C CA . ALA B 1 67 ? 3.973 12.281 -6.949 1 98.25 67 ALA B CA 1
ATOM 1505 C C . ALA B 1 67 ? 4.215 13.789 -6.984 1 98.25 67 ALA B C 1
ATOM 1507 O O . ALA B 1 67 ? 4.879 14.297 -7.891 1 98.25 67 ALA B O 1
ATOM 1508 N N . THR B 1 68 ? 3.713 14.453 -6.066 1 98.5 68 THR B N 1
ATOM 1509 C CA . THR B 1 68 ? 3.754 15.914 -6.035 1 98.5 68 THR B CA 1
ATOM 1510 C C . THR B 1 68 ? 5.121 16.406 -5.57 1 98.5 68 THR B C 1
ATOM 1512 O O . THR B 1 68 ? 5.668 17.359 -6.137 1 98.5 68 THR B O 1
ATOM 1515 N N . TYR B 1 69 ? 5.707 15.711 -4.66 1 98.56 69 TYR B N 1
ATOM 1516 C CA . TYR B 1 69 ? 6.871 16.266 -3.986 1 98.56 69 TYR B CA 1
ATOM 1517 C C . TYR B 1 69 ? 8.148 15.555 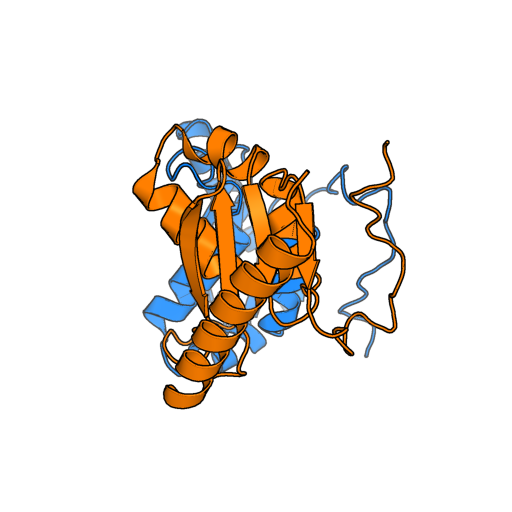-4.418 1 98.56 69 TYR B C 1
ATOM 1519 O O . TYR B 1 69 ? 9.25 16.047 -4.168 1 98.56 69 TYR B O 1
ATOM 1527 N N . GLY B 1 70 ? 8.023 14.445 -4.984 1 98 70 GLY B N 1
ATOM 1528 C CA . GLY B 1 70 ? 9.188 13.742 -5.5 1 98 70 GLY B CA 1
ATOM 1529 C C . GLY B 1 70 ? 10.211 13.414 -4.426 1 98 70 GLY B C 1
ATOM 1530 O O . GLY B 1 70 ? 9.875 12.836 -3.393 1 98 70 GLY B O 1
ATOM 1531 N N . ASP B 1 71 ? 11.352 13.898 -4.664 1 97.56 71 ASP B N 1
ATOM 1532 C CA . ASP B 1 71 ? 12.469 13.562 -3.789 1 97.56 71 ASP B CA 1
ATOM 1533 C C . ASP B 1 71 ? 12.297 14.195 -2.41 1 97.56 71 ASP B C 1
ATOM 1535 O O . ASP B 1 71 ? 12.977 13.812 -1.456 1 97.56 71 ASP B O 1
ATOM 1539 N N . LYS B 1 72 ? 11.359 15.055 -2.277 1 98.56 72 LYS B N 1
ATOM 1540 C CA . LYS B 1 72 ? 11.117 15.688 -0.988 1 98.56 72 LYS B CA 1
ATOM 1541 C C . LYS B 1 72 ? 9.977 15 -0.242 1 98.56 72 LYS B C 1
ATOM 1543 O O . LYS B 1 72 ? 9.68 15.352 0.904 1 98.56 72 LYS B O 1
ATOM 1548 N N . ALA B 1 73 ? 9.375 14.062 -0.807 1 98.62 73 ALA B N 1
ATOM 1549 C CA . ALA B 1 73 ? 8.18 13.414 -0.259 1 98.62 73 ALA B CA 1
ATOM 1550 C C . ALA B 1 73 ? 8.461 12.844 1.128 1 98.62 73 ALA B C 1
ATOM 1552 O O . ALA B 1 73 ? 7.648 13 2.045 1 98.62 73 ALA B O 1
ATOM 1553 N N . LYS B 1 74 ? 9.523 12.195 1.246 1 97.81 74 LYS B N 1
ATOM 1554 C CA . LYS B 1 74 ? 9.867 11.57 2.521 1 97.81 74 LYS B CA 1
ATOM 1555 C C . LYS B 1 74 ? 9.891 12.602 3.648 1 97.81 74 LYS B C 1
ATOM 1557 O O . LYS B 1 74 ? 9.281 12.398 4.699 1 97.81 74 LYS B O 1
ATOM 1562 N N . GLU B 1 75 ? 10.586 13.656 3.441 1 98.31 75 GLU B N 1
ATOM 1563 C CA . GLU B 1 75 ? 10.711 14.711 4.441 1 98.31 75 GLU B CA 1
ATOM 1564 C C . GLU B 1 75 ? 9.367 15.367 4.73 1 98.31 75 GLU B C 1
ATOM 1566 O O . GLU B 1 75 ? 9.039 15.641 5.887 1 98.31 75 GLU B O 1
ATOM 1571 N N . VAL B 1 76 ? 8.648 15.609 3.727 1 98.69 76 VAL B N 1
ATOM 1572 C CA . VAL B 1 76 ? 7.348 16.25 3.865 1 98.69 76 VAL B CA 1
ATOM 1573 C C . VAL B 1 76 ? 6.41 15.359 4.672 1 98.69 76 VAL B C 1
ATOM 1575 O O . VAL B 1 76 ? 5.777 15.812 5.629 1 98.69 76 VAL B O 1
ATOM 1578 N N . LEU B 1 77 ? 6.371 14.078 4.355 1 98.81 77 LEU B N 1
ATOM 1579 C CA . LEU B 1 77 ? 5.48 13.133 5.023 1 98.81 77 LEU B CA 1
ATOM 1580 C C . LEU B 1 77 ? 5.84 13 6.496 1 98.81 77 LEU B C 1
ATOM 1582 O O . LEU B 1 77 ? 4.953 12.914 7.352 1 98.81 77 LEU B O 1
ATOM 1586 N N . ALA B 1 78 ? 7.105 13.031 6.781 1 98.5 78 ALA B N 1
ATOM 1587 C CA . ALA B 1 78 ? 7.582 12.852 8.148 1 98.5 78 ALA B CA 1
ATOM 1588 C C . ALA B 1 78 ? 7.145 14.016 9.039 1 98.5 78 ALA B C 1
ATOM 1590 O O . ALA B 1 78 ? 7.148 13.906 10.266 1 98.5 78 ALA B O 1
ATOM 1591 N N . GLU B 1 79 ? 6.711 15.117 8.422 1 98.56 79 GLU B N 1
ATOM 1592 C CA . GLU B 1 79 ? 6.285 16.297 9.164 1 98.56 79 GLU B CA 1
ATOM 1593 C C . GLU B 1 79 ? 4.773 16.5 9.078 1 98.56 79 GLU B C 1
ATOM 1595 O O . GLU B 1 79 ? 4.238 17.484 9.586 1 98.56 79 GLU B O 1
ATOM 1600 N N . CYS B 1 80 ? 4.113 15.547 8.508 1 98.56 80 CYS B N 1
ATOM 1601 C CA . CYS B 1 80 ? 2.682 15.68 8.273 1 98.56 80 CYS B CA 1
ATOM 1602 C C . CYS B 1 80 ? 1.879 15.148 9.453 1 98.56 80 CYS B C 1
ATOM 1604 O O . CYS B 1 80 ? 2.332 14.25 10.164 1 98.56 80 CYS B O 1
ATOM 1606 N N . THR B 1 81 ? 0.73 15.711 9.586 1 98.5 81 THR B N 1
ATOM 1607 C CA . THR B 1 81 ? -0.334 15.164 10.422 1 98.5 81 THR B CA 1
ATOM 1608 C C . THR B 1 81 ? -1.467 14.609 9.562 1 98.5 81 THR B C 1
ATOM 1610 O O . THR B 1 81 ? -1.925 15.266 8.633 1 98.5 81 THR B O 1
ATOM 1613 N N . LEU B 1 82 ? -1.855 13.422 9.914 1 98.81 82 LEU B N 1
ATOM 1614 C CA . LEU B 1 82 ? -2.965 12.773 9.219 1 98.81 82 LEU B CA 1
ATOM 1615 C C . LEU B 1 82 ? -4.258 12.906 10.016 1 98.81 82 LEU B C 1
ATOM 1617 O O . LEU B 1 82 ? -4.273 12.656 11.227 1 98.81 82 LEU B O 1
ATOM 1621 N N . TYR B 1 83 ? -5.262 13.375 9.344 1 98.5 83 TYR B N 1
ATOM 1622 C CA . TYR B 1 83 ? -6.629 13.234 9.82 1 98.5 83 TYR B CA 1
ATOM 1623 C C . TYR B 1 83 ? -7.406 12.242 8.961 1 98.5 83 TYR B C 1
ATOM 1625 O O . TYR B 1 83 ? -7.527 12.422 7.75 1 98.5 83 TYR B O 1
ATOM 1633 N N . VAL B 1 84 ? -7.906 11.195 9.555 1 98.75 84 VAL B N 1
ATOM 1634 C CA . VAL B 1 84 ? -8.617 10.148 8.828 1 98.75 84 VAL B CA 1
ATOM 1635 C C . VAL B 1 84 ? -9.883 9.75 9.578 1 98.75 84 VAL B C 1
ATOM 1637 O O . VAL B 1 84 ? -9.891 9.719 10.812 1 98.75 84 VAL B O 1
ATOM 1640 N N . THR B 1 85 ? -10.898 9.5 8.859 1 97.94 85 THR B N 1
ATOM 1641 C CA . THR B 1 85 ? -12.227 9.336 9.445 1 97.94 85 THR B CA 1
ATOM 1642 C C . THR B 1 85 ? -12.289 8.078 10.305 1 97.94 85 THR B C 1
ATOM 1644 O O . THR B 1 85 ? -13.07 8.008 11.258 1 97.94 85 THR B O 1
ATOM 1647 N N . CYS B 1 86 ? -11.531 7.062 9.93 1 96.75 86 CYS B N 1
ATOM 1648 C CA . CYS B 1 86 ? -11.547 5.797 10.648 1 96.75 86 CYS B CA 1
ATOM 1649 C C . CYS B 1 86 ? -10.133 5.348 10.992 1 96.75 86 CYS B C 1
ATOM 1651 O O . CYS B 1 86 ? -9.203 5.543 10.211 1 96.75 86 CYS B O 1
ATOM 1653 N N . GLU B 1 87 ? -9.945 4.703 12.07 1 96.88 87 GLU B N 1
ATOM 1654 C CA . GLU B 1 87 ? -8.641 4.188 12.484 1 96.88 87 GLU B CA 1
ATOM 1655 C C . GLU B 1 87 ? -7.977 3.4 11.359 1 96.88 87 GLU B C 1
ATOM 1657 O O . GLU B 1 87 ? -8.594 2.508 10.773 1 96.88 87 GLU B O 1
ATOM 1662 N N . PRO B 1 88 ? -6.719 3.719 11.133 1 98 88 PRO B N 1
ATOM 1663 C CA . PRO B 1 88 ? -6.023 3.008 10.062 1 98 88 PRO B CA 1
ATOM 1664 C C . PRO B 1 88 ? -5.977 1.498 10.281 1 98 88 PRO B C 1
ATOM 1666 O O . PRO B 1 88 ? -5.766 1.043 11.406 1 98 88 PRO B O 1
ATOM 1669 N N . CYS B 1 89 ? -6.199 0.771 9.227 1 96.69 89 CYS B N 1
ATOM 1670 C CA . CYS B 1 89 ? -6.027 -0.675 9.312 1 96.69 89 CYS B CA 1
ATOM 1671 C C . CYS B 1 89 ? -4.555 -1.045 9.43 1 96.69 89 CYS B C 1
ATOM 1673 O O . CYS B 1 89 ? -3.684 -0.176 9.359 1 96.69 89 CYS B O 1
ATOM 1675 N N . ILE B 1 90 ? -4.27 -2.283 9.547 1 95.31 90 ILE B N 1
ATOM 1676 C CA . ILE B 1 90 ? -2.9 -2.762 9.711 1 95.31 90 ILE B CA 1
ATOM 1677 C C . ILE B 1 90 ? -2.062 -2.373 8.5 1 95.31 90 ILE B C 1
ATOM 1679 O O . ILE B 1 90 ? -0.914 -1.945 8.641 1 95.31 90 ILE B O 1
ATOM 1683 N N . MET B 1 91 ? -2.533 -2.508 7.34 1 97.06 91 MET B N 1
ATOM 1684 C CA . MET B 1 91 ? -1.816 -2.105 6.133 1 97.06 91 MET B CA 1
ATOM 1685 C C . MET B 1 91 ? -1.449 -0.625 6.188 1 97.06 91 MET B C 1
ATOM 1687 O O . MET B 1 91 ? -0.289 -0.261 5.988 1 97.06 91 MET B O 1
ATOM 1691 N N . CYS B 1 92 ? -2.447 0.129 6.465 1 98.56 92 CYS B N 1
ATOM 1692 C CA . CYS B 1 92 ? -2.238 1.572 6.438 1 98.56 92 CYS B CA 1
ATOM 1693 C C . CYS B 1 92 ? -1.356 2.021 7.594 1 98.56 92 CYS B C 1
ATOM 1695 O O . CYS B 1 92 ? -0.567 2.957 7.453 1 98.56 92 CYS B O 1
ATOM 1697 N N . ALA B 1 93 ? -1.564 1.37 8.734 1 97.12 93 ALA B N 1
ATOM 1698 C CA . ALA B 1 93 ? -0.679 1.681 9.852 1 97.12 93 ALA B CA 1
ATOM 1699 C C . ALA B 1 93 ? 0.777 1.39 9.5 1 97.12 93 ALA B C 1
ATOM 1701 O O . ALA B 1 93 ? 1.667 2.188 9.805 1 97.12 93 ALA B O 1
ATOM 1702 N N . GLY B 1 94 ? 1.006 0.251 8.914 1 97 94 GLY B N 1
ATOM 1703 C CA . GLY B 1 94 ? 2.342 -0.061 8.438 1 97 94 GLY B CA 1
ATOM 1704 C C . GLY B 1 94 ? 2.869 0.952 7.438 1 97 94 GLY B C 1
ATOM 1705 O O . GLY B 1 94 ? 4.031 1.357 7.508 1 97 94 GLY B O 1
ATOM 1706 N N . ALA B 1 95 ? 2.066 1.368 6.527 1 98.38 95 ALA B N 1
ATOM 1707 C CA . ALA B 1 95 ? 2.439 2.365 5.527 1 98.38 95 ALA B CA 1
ATOM 1708 C C . ALA B 1 95 ? 2.836 3.682 6.191 1 98.38 95 ALA B C 1
ATOM 1710 O O . ALA B 1 95 ? 3.857 4.277 5.84 1 98.38 95 ALA B O 1
ATOM 1711 N N . LEU B 1 96 ? 2.006 4.09 7.113 1 98.38 96 LEU B N 1
ATOM 1712 C CA . LEU B 1 96 ? 2.244 5.344 7.816 1 98.38 96 LEU B CA 1
ATOM 1713 C C . LEU B 1 96 ? 3.553 5.289 8.594 1 98.38 96 LEU B C 1
ATOM 1715 O O . LEU B 1 96 ? 4.262 6.293 8.703 1 98.38 96 LEU B O 1
ATOM 1719 N N . ALA B 1 97 ? 3.861 4.129 9.148 1 97.12 97 ALA B N 1
ATOM 1720 C CA . ALA B 1 97 ? 5.145 3.941 9.82 1 97.12 97 ALA B CA 1
ATOM 1721 C C . ALA B 1 97 ? 6.305 4.062 8.836 1 97.12 97 ALA B C 1
ATOM 1723 O O . ALA B 1 97 ? 7.324 4.688 9.141 1 97.12 97 ALA B O 1
ATOM 1724 N N . HIS B 1 98 ? 6.117 3.539 7.684 1 97.56 98 HIS B N 1
ATOM 1725 C CA . HIS B 1 98 ? 7.168 3.57 6.672 1 97.56 98 HIS B CA 1
ATOM 1726 C C . HIS B 1 98 ? 7.465 5 6.23 1 97.56 98 HIS B C 1
ATOM 1728 O O . HIS B 1 98 ? 8.594 5.312 5.844 1 97.56 98 HIS B O 1
ATOM 1734 N N . VAL B 1 99 ? 6.477 5.828 6.359 1 97.88 99 VAL B N 1
ATOM 1735 C CA . VAL B 1 99 ? 6.695 7.191 5.891 1 97.88 99 VAL B CA 1
ATOM 1736 C C . VAL B 1 99 ? 7.008 8.102 7.078 1 97.88 99 VAL B C 1
ATOM 1738 O O . VAL B 1 99 ? 7.113 9.32 6.922 1 97.88 99 VAL B O 1
ATOM 1741 N N . PHE B 1 100 ? 6.996 7.531 8.242 1 97.75 100 PHE B N 1
ATOM 1742 C CA . PHE B 1 100 ? 7.363 8.227 9.477 1 97.75 100 PHE B CA 1
ATOM 1743 C C . PHE B 1 100 ? 6.402 9.375 9.758 1 97.75 100 PHE B C 1
ATOM 1745 O O . PHE B 1 100 ? 6.828 10.469 10.117 1 97.75 100 PHE B O 1
ATOM 1752 N N . ILE B 1 101 ? 5.148 9.086 9.586 1 97.81 101 ILE B N 1
ATOM 1753 C CA . ILE B 1 101 ? 4.117 10.086 9.836 1 97.81 101 ILE B CA 1
ATOM 1754 C C . ILE B 1 101 ? 4.297 10.68 11.227 1 97.81 101 ILE B C 1
ATOM 1756 O O . ILE B 1 101 ? 4.602 9.961 12.18 1 97.81 101 ILE B O 1
ATOM 1760 N N . LYS B 1 102 ? 4.125 11.93 11.336 1 97.81 102 LYS B N 1
ATOM 1761 C CA . LYS B 1 102 ? 4.371 12.609 12.602 1 97.81 102 LYS B CA 1
ATOM 1762 C C . LYS B 1 102 ? 3.236 12.367 13.586 1 97.81 102 LYS B C 1
ATOM 1764 O O . LYS B 1 102 ? 3.477 12 14.742 1 97.81 102 LYS B O 1
ATOM 1769 N N . HIS B 1 103 ? 1.931 12.617 13.109 1 97.56 103 HIS B N 1
ATOM 1770 C CA . HIS B 1 103 ? 0.757 12.422 13.953 1 97.56 103 HIS B CA 1
ATOM 1771 C C . HIS B 1 103 ? -0.41 11.852 13.148 1 97.56 103 HIS B C 1
ATOM 1773 O O . HIS B 1 103 ? -0.534 12.125 11.953 1 97.56 103 HIS B O 1
ATOM 1779 N N . VAL B 1 104 ? -1.221 11.047 13.906 1 97.69 104 VAL B N 1
ATOM 1780 C CA . VAL B 1 104 ? -2.439 10.508 13.312 1 97.69 104 VAL B CA 1
ATOM 1781 C C . VAL B 1 104 ? -3.625 10.773 14.234 1 97.69 104 VAL B C 1
ATOM 1783 O O . VAL B 1 104 ? -3.578 10.445 15.422 1 97.69 104 VAL B O 1
ATOM 1786 N N . TYR B 1 105 ? -4.633 11.414 13.648 1 97.31 105 TYR B N 1
ATOM 1787 C CA . TYR B 1 105 ? -5.918 11.586 14.312 1 97.31 105 TYR B CA 1
ATOM 1788 C C . TYR B 1 105 ? -7.023 10.867 13.547 1 97.31 105 TYR B C 1
ATOM 1790 O O . TYR B 1 105 ? -7.09 10.945 12.32 1 97.31 105 TYR B O 1
ATOM 1798 N N . PHE B 1 106 ? -7.902 10.148 14.25 1 96.44 106 PHE B N 1
ATOM 1799 C CA . PHE B 1 106 ? -8.969 9.445 13.555 1 96.44 106 PHE B CA 1
ATOM 1800 C C . PHE B 1 106 ? -10.289 9.578 14.305 1 96.44 106 PHE B C 1
ATOM 1802 O O . PHE B 1 106 ? -10.305 9.914 15.492 1 96.44 106 PHE B O 1
ATOM 1809 N N . GLY B 1 107 ? -11.352 9.43 13.609 1 90.62 107 GLY B N 1
ATOM 1810 C CA . GLY B 1 107 ? -12.68 9.688 14.133 1 90.62 107 GLY B CA 1
ATOM 1811 C C . GLY B 1 107 ? -13.297 8.484 14.828 1 90.62 107 GLY B C 1
ATOM 1812 O O . GLY B 1 107 ? -14.039 8.633 15.805 1 90.62 107 GLY B O 1
ATOM 1813 N N . CYS B 1 108 ? -13.219 7.344 14.305 1 85.81 108 CYS B N 1
ATOM 1814 C CA . CYS B 1 108 ? -13.812 6.148 14.906 1 85.81 108 CYS B CA 1
ATOM 1815 C C . CYS B 1 108 ? -12.828 4.984 14.883 1 85.81 108 CYS B C 1
ATOM 1817 O O . CYS B 1 108 ? -11.883 4.984 14.094 1 85.81 108 CYS B O 1
ATOM 1819 N N . HIS B 1 109 ? -13.102 4.035 15.742 1 84.44 109 HIS B N 1
ATOM 1820 C CA . HIS B 1 109 ? -12.25 2.855 15.812 1 84.44 109 HIS B CA 1
ATOM 1821 C C . HIS B 1 109 ? -12.578 1.863 14.703 1 84.44 109 HIS B C 1
ATOM 1823 O O . HIS B 1 109 ? -13.719 1.821 14.219 1 84.44 109 HIS B O 1
ATOM 1829 N N . ASN B 1 110 ? -11.477 1.298 14.227 1 80.69 110 ASN B N 1
ATOM 1830 C CA . ASN B 1 110 ? -11.625 0.233 13.234 1 80.69 110 ASN B CA 1
ATOM 1831 C C . ASN B 1 110 ? -11.883 -1.116 13.906 1 80.69 110 ASN B C 1
ATOM 1833 O O . ASN B 1 110 ? -11.016 -1.646 14.602 1 80.69 110 ASN B O 1
ATOM 1837 N N . ASP B 1 111 ? -13.047 -1.612 13.711 1 67.75 111 ASP B N 1
ATOM 1838 C CA . ASP B 1 111 ? -13.516 -2.818 14.391 1 67.75 111 ASP B CA 1
ATOM 1839 C C . ASP B 1 111 ? -12.594 -4 14.102 1 67.75 111 ASP B C 1
ATOM 1841 O O . ASP B 1 111 ? -12.461 -4.91 14.93 1 67.75 111 ASP B O 1
ATOM 1845 N N . ARG B 1 112 ? -12.078 -4.043 12.891 1 59.91 112 ARG B N 1
ATOM 1846 C CA . ARG B 1 112 ? -11.203 -5.16 12.539 1 59.91 112 ARG B CA 1
ATOM 1847 C C . ARG B 1 112 ? -9.922 -5.125 13.359 1 59.91 112 ARG B C 1
ATOM 1849 O O . ARG B 1 112 ? -9.297 -6.16 13.586 1 59.91 112 ARG B O 1
ATOM 1856 N N . PHE B 1 113 ? -9.414 -3.984 13.602 1 55.41 113 PHE B N 1
ATOM 1857 C CA . PHE B 1 113 ? -8.234 -3.789 14.438 1 55.41 113 PHE B CA 1
ATOM 1858 C C . PHE B 1 113 ? -8.602 -3.875 15.914 1 55.41 113 PHE B C 1
ATOM 1860 O O . PHE B 1 113 ? -7.727 -4.055 16.766 1 55.41 113 PHE B O 1
ATOM 1867 N N . GLY B 1 114 ? -9.758 -3.518 16.281 1 42.97 114 GLY B N 1
ATOM 1868 C CA . GLY B 1 114 ? -10.203 -3.51 17.672 1 42.97 114 GLY B CA 1
ATOM 1869 C C . GLY B 1 114 ? -9.844 -4.781 18.422 1 42.97 114 GLY B C 1
ATOM 1870 O O . GLY B 1 114 ? -9.734 -4.77 19.656 1 42.97 114 GLY B O 1
ATOM 1871 N N . GLY B 1 115 ? -9.82 -5.887 17.766 1 39.16 115 GLY B N 1
ATOM 1872 C CA . GLY B 1 115 ? -9.383 -7.016 18.578 1 39.16 115 GLY B CA 1
ATOM 1873 C C . GLY B 1 115 ? -7.891 -7.004 18.844 1 39.16 115 GLY B C 1
ATOM 1874 O O . GLY B 1 115 ? -7.395 -7.801 19.641 1 39.16 115 GLY B O 1
ATOM 1875 N N . CYS B 1 116 ? -7.18 -6.738 17.891 1 34.03 116 CYS B N 1
ATOM 1876 C CA . CYS B 1 116 ? -5.754 -6.59 18.156 1 34.03 116 CYS B CA 1
ATOM 1877 C C . CYS B 1 116 ? -5.43 -5.176 18.625 1 34.03 116 CYS B C 1
ATOM 1879 O O . CYS B 1 116 ? -4.539 -4.523 18.078 1 34.03 116 CYS B O 1
ATOM 1881 N N . SER B 1 117 ? -6.176 -4.609 19.297 1 36.38 117 SER B N 1
ATOM 1882 C CA . SER B 1 117 ? -6.023 -3.281 19.875 1 36.38 117 SER B CA 1
ATOM 1883 C C . SER B 1 117 ? -4.586 -3.043 20.344 1 36.38 117 SER B C 1
ATOM 1885 O O . SER B 1 117 ? -4.324 -2.121 21.109 1 36.38 117 SER B O 1
ATOM 1887 N N . SER B 1 118 ? -3.678 -4.066 20.344 1 32.72 118 SER B N 1
ATOM 1888 C CA . SER B 1 118 ? -2.408 -3.568 20.859 1 32.72 118 SER B CA 1
ATOM 1889 C C . SER B 1 118 ? -1.938 -2.342 20.094 1 32.72 118 SER B C 1
ATOM 1891 O O . SER B 1 118 ? -2.129 -2.26 18.875 1 32.72 118 SER B O 1
ATOM 1893 N N . VAL B 1 119 ? -1.562 -1.242 20.828 1 31.91 119 VAL B N 1
ATOM 1894 C CA . VAL B 1 119 ? -1.146 0.155 20.766 1 31.91 119 VAL B CA 1
ATOM 1895 C C . VAL B 1 119 ? -0.027 0.322 19.734 1 31.91 119 VAL B C 1
ATOM 1897 O O . VAL B 1 119 ? 1.067 -0.222 19.906 1 31.91 119 VAL B O 1
ATOM 1900 N N . LEU B 1 120 ? -0.151 0.269 18.484 1 35.62 120 LEU B N 1
ATOM 1901 C CA . LEU B 1 120 ? 0.901 1.019 17.812 1 35.62 120 LEU B CA 1
ATOM 1902 C C . LEU B 1 120 ? 1.049 2.412 18.422 1 35.62 120 LEU B C 1
ATOM 1904 O O . LEU B 1 120 ? 0.19 3.273 18.219 1 35.62 120 LEU B O 1
ATOM 1908 N N . ASN B 1 121 ? 1.315 2.463 19.719 1 32.56 121 ASN B N 1
ATOM 1909 C CA .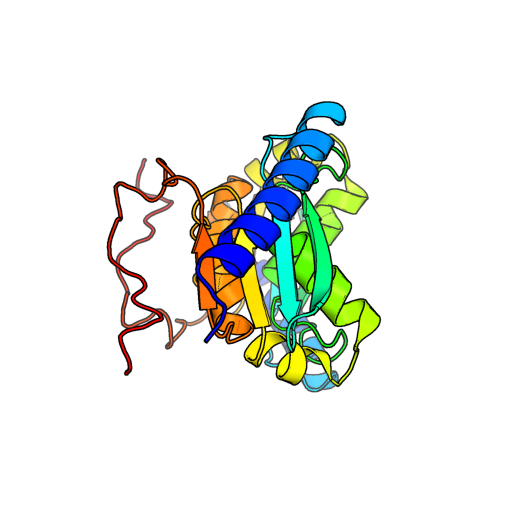 ASN B 1 121 ? 1.726 3.74 20.281 1 32.56 121 ASN B CA 1
ATOM 1910 C C . ASN B 1 121 ? 2.785 4.426 19.438 1 32.56 121 ASN B C 1
ATOM 1912 O O . ASN B 1 121 ? 3.953 4.027 19.438 1 32.56 121 ASN B O 1
ATOM 1916 N N . LEU B 1 122 ? 2.42 4.816 18.297 1 33.25 122 LEU B N 1
ATOM 1917 C CA . LEU B 1 122 ? 3.346 5.707 17.594 1 33.25 122 LEU B CA 1
ATOM 1918 C C . LEU B 1 122 ? 3.785 6.848 18.516 1 33.25 122 LEU B C 1
ATOM 1920 O O . LEU B 1 122 ? 4.855 7.43 18.312 1 33.25 122 LEU B O 1
ATOM 1924 N N . HIS B 1 123 ? 2.926 7.363 19.406 1 30.84 123 HIS B N 1
ATOM 1925 C CA . HIS B 1 123 ? 3.24 8.547 20.203 1 30.84 123 HIS B CA 1
ATOM 1926 C C . HIS B 1 123 ? 4.211 8.203 21.328 1 30.84 123 HIS B C 1
ATOM 1928 O O . HIS B 1 123 ? 4.812 9.102 21.922 1 30.84 123 HIS B O 1
ATOM 1934 N N . GLU B 1 124 ? 4.145 7.008 21.812 1 28.81 124 GLU B N 1
ATOM 1935 C CA . GLU B 1 124 ? 4.77 7.027 23.141 1 28.81 124 GLU B CA 1
ATOM 1936 C C . GLU B 1 124 ? 6.281 7.191 23.031 1 28.81 124 GLU B C 1
ATOM 1938 O O . GLU B 1 124 ? 7 7.055 24.016 1 28.81 124 GLU B O 1
ATOM 1943 N N . ARG B 1 125 ? 6.836 7 21.906 1 26.75 125 ARG B N 1
ATOM 1944 C CA . ARG B 1 125 ? 8.234 7.293 22.219 1 26.75 125 ARG B CA 1
ATOM 1945 C C . ARG B 1 125 ? 8.43 8.781 22.484 1 26.75 125 ARG B C 1
ATOM 1947 O O . ARG B 1 125 ? 8.594 9.57 21.562 1 26.75 125 ARG B O 1
ATOM 1954 N N . ARG B 1 126 ? 7.418 9.453 23.078 1 20.38 126 ARG B N 1
ATOM 1955 C CA . ARG B 1 126 ? 7.926 10.648 23.734 1 20.38 126 ARG B CA 1
ATOM 1956 C C . ARG B 1 126 ? 8.828 10.289 24.906 1 20.38 126 ARG B C 1
ATOM 1958 O O . ARG B 1 126 ? 8.477 9.438 25.734 1 20.38 126 ARG B O 1
#

Foldseek 3Di:
DCDPVLLVVQLVQQQVQLVVCVVVVHRSKWKFKAFPSDTPFIFAACCPVVVHVLRGRLNVRLVVLCVVPPPCSLVRQLRIEMEMAEDDDPSSVVVSVVSNHPYYDYNYYDPVCVVVPPDPVSPPVD/DCDPVLLVVQLVQQQVQLVVCVVVVHRSKWKFKAFPSDTPFIFAACCPVVVHVLRGRLNVRLVVLCVVPPPCSLVRQLRIEMEMAEDDDPSSVVVSVVSNHPYYDYNYYDPVCVVVPPDPVPPPVD

Organism: Phytophthora sojae (strain P6497) (NCBI:txid1094619)

Sequence (252 aa):
MVDVDEHERFMREALLEGERALERAEVPVGCVFVYKGEIIARASNRVNELFNATMHAEIVAIESIAATYGDKAKEVLAECTLYVTCEPCIMCAGALAHVFIKHVYFGCHNDRFGGCSSVLNLHERRMVDVDEHERFMREALLEGERALERAEVPVGCVFVYKGEIIARASNRVNELFNATMHAEIVAIESIAATYGDKAKEVLAECTLYVTCEPCIMCAGALAHVFIKHVYFGCHNDRFGGCSSVLNLHERR

InterPro domains:
  IPR002125 Cytidine and deoxycytidylate deaminase domain [PF00383] (6-108)
  IPR002125 Cytidine and deoxycytidylate deaminase domain [PS51747] (5-126)
  IPR016192 APOBEC/CMP deaminase, zinc-binding [PS00903] (56-96)
  IPR016193 Cytidine deaminase-like [SSF53927] (4-124)